Protein AF-A0A1V4KDP6-F1 (afdb_monomer_lite)

Structure (mmCIF, N/CA/C/O backbone):
data_AF-A0A1V4KDP6-F1
#
_entry.id   AF-A0A1V4KDP6-F1
#
loop_
_atom_site.group_PDB
_atom_site.id
_atom_site.type_symbol
_atom_site.label_atom_id
_atom_site.label_alt_id
_atom_site.label_comp_id
_atom_site.label_asym_id
_atom_site.label_entity_id
_atom_site.label_seq_id
_atom_site.pdbx_PDB_ins_code
_atom_site.Cartn_x
_atom_site.Cartn_y
_atom_site.Cartn_z
_atom_site.occupancy
_atom_site.B_iso_or_equiv
_atom_site.auth_seq_id
_atom_site.auth_comp_id
_atom_site.auth_asym_id
_atom_site.auth_atom_id
_atom_site.pdbx_PDB_model_num
ATOM 1 N N . MET A 1 1 ? 48.204 70.896 -13.190 1.00 42.25 1 MET A N 1
ATOM 2 C CA . MET A 1 1 ? 46.875 70.273 -13.365 1.00 42.25 1 MET A CA 1
ATOM 3 C C . MET A 1 1 ? 46.397 69.779 -12.013 1.00 42.25 1 MET A C 1
ATOM 5 O O . MET A 1 1 ? 46.483 68.603 -11.691 1.00 42.25 1 MET A O 1
ATOM 9 N N . THR A 1 2 ? 46.010 70.733 -11.180 1.00 46.94 2 THR A N 1
ATOM 10 C CA . THR A 1 2 ? 45.214 70.531 -9.970 1.00 46.94 2 THR A CA 1
ATOM 11 C C . THR A 1 2 ? 43.740 70.571 -10.374 1.00 46.94 2 THR A C 1
ATOM 13 O O . THR A 1 2 ? 43.427 71.096 -11.437 1.00 46.94 2 THR A O 1
ATOM 16 N N . ASP A 1 3 ? 42.872 70.025 -9.526 1.00 46.56 3 ASP A N 1
ATOM 17 C CA . ASP A 1 3 ? 41.401 70.031 -9.624 1.00 46.56 3 ASP A CA 1
ATOM 18 C C . ASP A 1 3 ? 40.769 68.826 -10.321 1.00 46.56 3 ASP A C 1
ATOM 20 O O . ASP A 1 3 ? 40.355 68.881 -11.472 1.00 46.56 3 ASP A O 1
ATOM 24 N N . SER A 1 4 ? 40.621 67.728 -9.567 1.00 44.56 4 SER A N 1
ATOM 25 C CA . SER A 1 4 ? 39.555 66.721 -9.762 1.00 44.56 4 SER A CA 1
ATOM 26 C C . SER A 1 4 ? 39.311 65.830 -8.524 1.00 44.56 4 SER A C 1
ATOM 28 O O . SER A 1 4 ? 38.729 64.758 -8.638 1.00 44.56 4 SER A O 1
ATOM 30 N N . LEU A 1 5 ? 39.721 66.240 -7.316 1.00 49.44 5 LEU A N 1
ATOM 31 C CA . LEU A 1 5 ? 39.510 65.476 -6.065 1.00 49.44 5 LEU A CA 1
ATOM 32 C C . LEU A 1 5 ? 38.399 66.067 -5.170 1.00 49.44 5 LEU A C 1
ATOM 34 O O . LEU A 1 5 ? 38.367 65.839 -3.965 1.00 49.44 5 LEU A O 1
ATOM 38 N N . GLY A 1 6 ? 37.472 66.834 -5.757 1.00 52.72 6 GLY A N 1
ATOM 39 C CA . GLY A 1 6 ? 36.536 67.686 -5.013 1.00 52.72 6 GLY A CA 1
ATOM 40 C C . GLY A 1 6 ? 35.040 67.391 -5.151 1.00 52.72 6 GLY A C 1
ATOM 41 O O . GLY A 1 6 ? 34.255 68.188 -4.650 1.00 52.72 6 GLY A O 1
ATOM 42 N N . LEU A 1 7 ? 34.598 66.308 -5.811 1.00 49.84 7 LEU A N 1
ATOM 43 C CA . LEU A 1 7 ? 33.167 66.153 -6.151 1.00 49.84 7 LEU A CA 1
ATOM 44 C C . LEU A 1 7 ? 32.516 64.791 -5.847 1.00 49.84 7 LEU A C 1
ATOM 46 O O . LEU A 1 7 ? 31.488 64.460 -6.432 1.00 49.84 7 LEU A O 1
ATOM 50 N N . LEU A 1 8 ? 33.039 64.020 -4.886 1.00 49.47 8 LEU A N 1
ATOM 51 C CA . LEU A 1 8 ? 32.399 62.765 -4.448 1.00 49.47 8 LEU A CA 1
ATOM 52 C C . LEU A 1 8 ? 32.132 62.678 -2.936 1.00 49.47 8 LEU A C 1
ATOM 54 O O . LEU A 1 8 ? 32.088 61.591 -2.373 1.00 49.47 8 LEU A O 1
ATOM 58 N N . THR A 1 9 ? 31.946 63.804 -2.245 1.00 57.84 9 THR A N 1
ATOM 59 C CA . THR A 1 9 ? 31.922 63.809 -0.764 1.00 57.84 9 THR A CA 1
ATOM 60 C C . THR A 1 9 ? 30.638 64.320 -0.108 1.00 57.84 9 THR A C 1
ATOM 62 O O . THR A 1 9 ? 30.551 64.309 1.117 1.00 57.84 9 THR A O 1
ATOM 65 N N . ARG A 1 10 ? 29.582 64.664 -0.862 1.00 54.12 10 ARG A N 1
ATOM 66 C CA . ARG A 1 10 ? 28.267 65.005 -0.262 1.00 54.12 10 ARG A CA 1
ATOM 67 C C . ARG A 1 10 ? 27.102 64.113 -0.697 1.00 54.12 10 ARG A C 1
ATOM 69 O O . ARG A 1 10 ? 26.362 63.648 0.164 1.00 54.12 10 ARG A O 1
ATOM 76 N N . LYS A 1 11 ? 26.964 63.789 -1.990 1.00 55.16 11 LYS A N 1
ATOM 77 C CA . LYS A 1 11 ? 25.849 62.946 -2.479 1.00 55.16 11 LYS A CA 1
ATOM 78 C C . LYS A 1 11 ? 25.966 61.468 -2.068 1.00 55.16 11 LYS A C 1
ATOM 80 O O . LYS A 1 11 ? 24.963 60.866 -1.703 1.00 55.16 11 LYS A O 1
ATOM 85 N N . GLY A 1 12 ? 27.179 60.907 -2.033 1.00 55.12 12 GLY A N 1
ATOM 86 C CA . GLY A 1 12 ? 27.406 59.511 -1.622 1.00 55.12 12 GLY A CA 1
ATOM 87 C C . GLY A 1 12 ? 27.128 59.240 -0.136 1.00 55.12 12 GLY A C 1
ATOM 88 O O . GLY A 1 12 ? 26.568 58.203 0.207 1.00 55.12 12 GLY A O 1
ATOM 89 N N . ARG A 1 13 ? 27.432 60.201 0.751 1.00 59.19 13 ARG A N 1
ATOM 90 C CA . ARG A 1 13 ? 27.111 60.101 2.190 1.00 59.19 13 ARG A CA 1
ATOM 91 C C . ARG A 1 13 ? 25.607 60.150 2.461 1.00 59.19 13 ARG A C 1
ATOM 93 O O . ARG A 1 13 ? 25.139 59.453 3.354 1.00 59.19 13 ARG A O 1
ATOM 100 N N . PHE A 1 14 ? 24.854 60.922 1.676 1.00 62.19 14 PHE A N 1
ATOM 101 C CA . PHE A 1 14 ? 23.398 60.992 1.804 1.00 62.19 14 PHE A CA 1
ATOM 102 C C . PHE A 1 14 ? 22.722 59.671 1.421 1.00 62.19 14 PHE A C 1
ATOM 104 O O . PHE A 1 14 ? 21.878 59.190 2.171 1.00 62.19 14 PHE A O 1
ATOM 111 N N . LEU A 1 15 ? 23.134 59.037 0.315 1.00 63.28 15 LEU A N 1
ATOM 112 C CA . LEU A 1 15 ? 22.585 57.732 -0.074 1.00 63.28 15 LEU A CA 1
ATOM 113 C C . LEU A 1 15 ? 22.907 56.637 0.948 1.00 63.28 15 LEU A C 1
ATOM 115 O O . LEU A 1 15 ? 22.033 55.836 1.270 1.00 63.28 15 LEU A O 1
ATOM 119 N N . LEU A 1 16 ? 24.130 56.620 1.488 1.00 66.06 16 LEU A N 1
ATOM 120 C CA . LEU A 1 16 ? 24.520 55.637 2.498 1.00 66.06 16 LEU A CA 1
ATOM 121 C C . LEU A 1 16 ? 23.715 55.818 3.794 1.00 66.06 16 LEU A C 1
ATOM 123 O O . LEU A 1 16 ? 23.248 54.840 4.367 1.00 66.06 16 LEU A O 1
ATOM 127 N N . HIS A 1 17 ? 23.486 57.063 4.225 1.00 68.00 17 HIS A N 1
ATOM 128 C CA . HIS A 1 17 ? 22.686 57.344 5.417 1.00 68.00 17 HIS A CA 1
ATOM 129 C C . HIS A 1 17 ? 21.208 56.973 5.228 1.00 68.00 17 HIS A C 1
ATOM 131 O O . HIS A 1 17 ? 20.605 56.411 6.139 1.00 68.00 17 HIS A O 1
ATOM 137 N N . VAL A 1 18 ? 20.634 57.220 4.043 1.00 70.19 18 VAL A N 1
ATOM 138 C CA . VAL A 1 18 ? 19.251 56.825 3.715 1.00 70.19 18 VAL A CA 1
ATOM 139 C C . VAL A 1 18 ? 19.111 55.303 3.635 1.00 70.19 18 VAL A C 1
ATOM 141 O O . VAL A 1 18 ? 18.142 54.760 4.160 1.00 70.19 18 VAL A O 1
ATOM 144 N N . LEU A 1 19 ? 20.092 54.598 3.064 1.00 69.19 19 LEU A N 1
ATOM 145 C CA . LEU A 1 19 ? 20.109 53.132 3.028 1.00 69.19 19 LEU A CA 1
ATOM 146 C C . LEU A 1 19 ? 20.240 52.525 4.426 1.00 69.19 19 LEU A C 1
ATOM 148 O O . LEU A 1 19 ? 19.492 51.608 4.751 1.00 69.19 19 LEU A O 1
ATOM 152 N N . ILE A 1 20 ? 21.123 53.066 5.271 1.00 71.00 20 ILE A N 1
ATOM 153 C CA . ILE A 1 20 ? 21.298 52.603 6.655 1.00 71.00 20 ILE A CA 1
ATOM 154 C C . ILE A 1 20 ? 20.036 52.882 7.481 1.00 71.00 20 ILE A C 1
ATOM 156 O O . ILE A 1 20 ? 19.581 51.997 8.200 1.00 71.00 20 ILE A O 1
ATOM 160 N N . HIS A 1 21 ? 19.413 54.058 7.344 1.00 70.75 21 HIS A N 1
ATOM 161 C CA . HIS A 1 21 ? 18.151 54.356 8.032 1.00 70.75 21 HIS A CA 1
ATOM 162 C C . HIS A 1 21 ? 16.986 53.498 7.530 1.00 70.75 21 HIS A C 1
ATOM 164 O O . HIS A 1 21 ? 16.163 53.069 8.335 1.00 70.75 21 HIS A O 1
ATOM 170 N N . SER A 1 22 ? 16.915 53.215 6.226 1.00 67.06 22 SER A N 1
ATOM 171 C CA . SER A 1 22 ? 15.899 52.321 5.663 1.00 67.06 22 SER A CA 1
ATOM 172 C C . SER A 1 22 ? 16.091 50.886 6.153 1.00 67.06 22 SER A C 1
ATOM 174 O O . SER A 1 22 ? 15.109 50.237 6.501 1.00 67.06 22 SER A O 1
ATOM 176 N N . TYR A 1 23 ? 17.337 50.406 6.243 1.00 66.38 23 TYR A N 1
ATOM 177 C CA . TYR A 1 23 ? 17.652 49.087 6.797 1.00 66.38 23 TYR A CA 1
ATOM 178 C C . TYR A 1 23 ? 17.324 49.001 8.288 1.00 66.38 23 TYR A C 1
ATOM 180 O O . TYR A 1 23 ? 16.702 48.033 8.712 1.00 66.38 23 TYR A O 1
ATOM 188 N N . MET A 1 24 ? 17.676 50.022 9.075 1.00 69.25 24 MET A N 1
ATOM 189 C CA . MET A 1 24 ? 17.392 50.051 10.514 1.00 69.25 24 MET A CA 1
ATOM 190 C C . MET A 1 24 ? 15.894 50.194 10.809 1.00 69.25 24 MET A C 1
ATOM 192 O O . MET A 1 24 ? 15.403 49.559 11.737 1.00 69.25 24 MET A O 1
ATOM 196 N N . ARG A 1 25 ? 15.133 50.937 9.990 1.00 65.94 25 ARG A N 1
ATOM 197 C CA . ARG A 1 25 ? 13.661 50.964 10.084 1.00 65.94 25 ARG A CA 1
ATOM 198 C C . ARG A 1 25 ? 13.024 49.633 9.703 1.00 65.94 25 ARG A C 1
ATOM 200 O O . ARG A 1 25 ? 12.075 49.233 10.361 1.00 65.94 25 ARG A O 1
ATOM 207 N N . PHE A 1 26 ? 13.541 48.944 8.686 1.00 60.94 26 PHE A N 1
ATOM 208 C CA . PHE A 1 26 ? 13.051 47.617 8.301 1.00 60.94 26 PHE A CA 1
ATOM 209 C C . PHE A 1 26 ? 13.352 46.574 9.389 1.00 60.94 26 PHE A C 1
ATOM 211 O O . PHE A 1 26 ? 12.508 45.739 9.692 1.00 60.94 26 PHE A O 1
ATOM 218 N N . PHE A 1 27 ? 14.517 46.669 10.037 1.00 59.00 27 PHE A N 1
ATOM 219 C CA . PHE A 1 27 ? 14.883 45.806 11.162 1.00 59.00 27 PHE A CA 1
ATOM 220 C C . PHE A 1 27 ? 14.047 46.090 12.420 1.00 59.00 27 PHE A C 1
ATOM 222 O O . PHE A 1 27 ? 13.653 45.153 13.106 1.00 59.00 27 PHE A O 1
ATOM 229 N N . ALA A 1 28 ? 13.721 47.360 12.691 1.00 56.56 28 ALA A N 1
ATOM 230 C CA . ALA A 1 28 ? 12.825 47.741 13.784 1.00 56.56 28 ALA A CA 1
ATOM 231 C C . ALA A 1 28 ? 11.377 47.271 13.542 1.00 56.56 28 ALA A C 1
ATOM 233 O O . ALA A 1 28 ? 10.741 46.777 14.463 1.00 56.56 28 ALA A O 1
ATOM 234 N N . LEU A 1 29 ? 10.890 47.321 12.294 1.00 53.22 29 LEU A N 1
ATOM 235 C CA . LEU A 1 29 ? 9.565 46.800 11.919 1.00 53.22 29 LEU A CA 1
ATOM 236 C C . LEU A 1 29 ? 9.464 45.268 12.019 1.00 53.22 29 LEU A C 1
ATOM 238 O O . LEU A 1 29 ? 8.377 44.739 12.210 1.00 53.22 29 LEU A O 1
ATOM 242 N N . ILE A 1 30 ? 10.589 44.556 11.903 1.00 53.25 30 ILE A N 1
ATOM 243 C CA . ILE A 1 30 ? 10.662 43.097 12.092 1.00 53.25 30 ILE A CA 1
ATOM 244 C C . ILE A 1 30 ? 10.746 42.722 13.583 1.00 53.25 30 ILE A C 1
ATOM 246 O O . ILE A 1 30 ? 10.393 41.603 13.947 1.00 53.25 30 ILE A O 1
ATOM 250 N N . ALA A 1 31 ? 11.191 43.634 14.452 1.00 54.78 31 ALA A N 1
ATOM 251 C CA . ALA A 1 31 ? 11.344 43.372 15.883 1.00 54.78 31 ALA A CA 1
ATOM 252 C C . ALA A 1 31 ? 10.049 43.568 16.701 1.00 54.78 31 ALA A C 1
ATOM 254 O O . ALA A 1 31 ? 9.951 42.988 17.780 1.00 54.78 31 ALA A O 1
ATOM 255 N N . ASP A 1 32 ? 9.067 44.325 16.191 1.00 51.56 32 ASP A N 1
ATOM 256 C CA . ASP A 1 32 ? 7.807 44.637 16.898 1.00 51.56 32 ASP A CA 1
ATOM 257 C C . ASP A 1 32 ? 6.632 43.683 16.586 1.00 51.56 32 ASP A C 1
ATOM 259 O O . ASP A 1 32 ? 5.629 43.684 17.296 1.00 51.56 32 ASP A O 1
ATOM 263 N N . GLU A 1 33 ? 6.746 42.808 15.583 1.00 55.91 33 GLU A N 1
ATOM 264 C CA . GLU A 1 33 ? 5.724 41.799 15.259 1.00 55.91 33 GLU A CA 1
ATOM 265 C C . GLU A 1 33 ? 6.239 40.401 15.637 1.00 55.91 33 GLU A C 1
ATOM 267 O O . GLU A 1 33 ? 7.212 39.897 15.075 1.00 55.91 33 GLU A O 1
ATOM 272 N N . GLY A 1 34 ? 5.600 39.776 16.631 1.00 60.03 34 GLY A N 1
ATOM 273 C CA . GLY A 1 34 ? 6.011 38.528 17.286 1.00 60.03 34 GLY A CA 1
ATOM 274 C C . GLY A 1 34 ? 6.112 37.296 16.375 1.00 60.03 34 GLY A C 1
ATOM 275 O O . GLY A 1 34 ? 5.286 36.386 16.443 1.00 60.03 34 GLY A O 1
ATOM 276 N N . LEU A 1 35 ? 7.183 37.207 15.583 1.00 54.94 35 LEU A N 1
ATOM 277 C CA . LEU A 1 35 ? 7.434 36.136 14.606 1.00 54.94 35 LEU A CA 1
ATOM 278 C C . LEU A 1 35 ? 8.407 35.042 15.092 1.00 54.94 35 LEU A C 1
ATOM 280 O O . LEU A 1 35 ? 8.900 34.226 14.311 1.00 54.94 35 LEU A O 1
ATOM 284 N N . LEU A 1 36 ? 8.650 34.966 16.402 1.00 55.81 36 LEU A N 1
ATOM 285 C CA . LEU A 1 36 ? 9.431 33.897 17.041 1.00 55.81 36 LEU A CA 1
ATOM 286 C C . LEU A 1 36 ? 8.872 32.460 16.859 1.00 55.81 36 LEU A C 1
ATOM 288 O O . LEU A 1 36 ? 9.683 31.530 16.853 1.00 55.81 36 LEU A O 1
ATOM 292 N N . PRO A 1 37 ? 7.563 32.2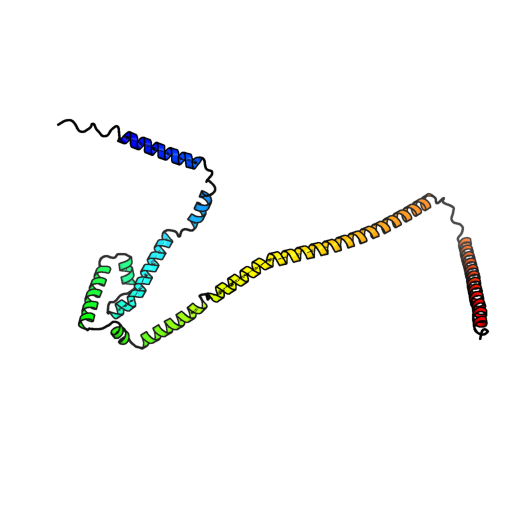05 16.634 1.00 51.22 37 PRO A N 1
ATOM 293 C CA . PRO A 1 37 ? 7.076 30.832 16.429 1.00 51.22 37 PRO A CA 1
ATOM 294 C C . PRO A 1 37 ? 7.318 30.257 15.019 1.00 51.22 37 PRO A C 1
ATOM 296 O O . PRO A 1 37 ? 7.267 29.039 14.842 1.00 51.22 37 PRO A O 1
ATOM 299 N N . LEU A 1 38 ? 7.589 31.092 14.007 1.00 47.91 38 LEU A N 1
ATOM 300 C CA . LEU A 1 38 ? 7.763 30.650 12.610 1.00 47.91 38 LEU A CA 1
ATOM 301 C C . LEU A 1 38 ? 9.208 30.225 12.289 1.00 47.91 38 LEU A C 1
ATOM 303 O O . LEU A 1 38 ? 9.413 29.301 11.497 1.00 47.91 38 LEU A O 1
ATOM 307 N N . CYS A 1 39 ? 10.206 30.805 12.963 1.00 48.50 39 CYS A N 1
ATOM 308 C CA . CYS A 1 39 ? 11.617 30.428 12.792 1.00 48.50 39 CYS A CA 1
ATOM 309 C C . CYS A 1 39 ? 11.924 28.998 13.265 1.00 48.50 39 CYS A C 1
ATOM 311 O O . CYS A 1 39 ? 12.723 28.295 12.643 1.00 48.50 39 CYS A O 1
ATOM 313 N N . ASN A 1 40 ? 11.248 28.521 14.314 1.00 52.31 40 ASN A N 1
ATOM 314 C CA . ASN A 1 40 ? 11.466 27.165 14.826 1.00 52.31 40 ASN A CA 1
ATOM 315 C C . ASN A 1 40 ? 10.915 26.093 13.874 1.00 52.31 40 ASN A C 1
ATOM 317 O O . ASN A 1 40 ? 11.559 25.066 13.660 1.00 52.31 40 ASN A O 1
ATOM 321 N N . LYS A 1 41 ? 9.782 26.367 13.214 1.00 51.97 41 LYS A N 1
ATOM 322 C CA . LYS A 1 41 ? 9.179 25.451 12.235 1.00 51.97 41 LYS A CA 1
ATOM 323 C C . LYS A 1 41 ? 9.973 25.389 10.922 1.00 51.97 41 LYS A C 1
ATOM 325 O O . LYS A 1 41 ? 10.083 24.325 10.317 1.00 51.97 41 LYS A O 1
ATOM 330 N N . ALA A 1 42 ? 10.580 26.506 10.511 1.00 51.47 42 ALA A N 1
ATOM 331 C CA . ALA A 1 42 ? 11.490 26.548 9.364 1.00 51.47 42 ALA A CA 1
ATOM 332 C C . ALA A 1 42 ? 12.811 25.800 9.640 1.00 51.47 42 ALA A C 1
ATOM 334 O O . ALA A 1 42 ? 13.328 25.114 8.759 1.00 51.47 42 ALA A O 1
ATOM 335 N N . SER A 1 43 ? 13.317 25.865 10.877 1.00 51.12 43 SER A N 1
ATOM 336 C CA . SER A 1 43 ? 14.504 25.120 11.326 1.00 51.12 43 SER A CA 1
ATOM 337 C C . SER A 1 43 ? 14.284 23.598 11.343 1.00 51.12 43 SER A C 1
ATOM 339 O O . SER A 1 43 ? 15.182 22.838 10.979 1.00 51.12 43 SER A O 1
ATOM 341 N N . GLU A 1 44 ? 13.081 23.127 11.690 1.00 55.00 44 GLU A N 1
ATOM 342 C CA . GLU A 1 44 ? 12.727 21.700 11.594 1.00 55.00 44 GLU A CA 1
ATOM 343 C C . GLU A 1 44 ? 12.564 21.215 10.148 1.00 55.00 44 GLU A C 1
ATOM 345 O O . GLU A 1 44 ? 13.027 20.122 9.821 1.00 55.00 44 GLU A O 1
ATOM 350 N N . LEU A 1 45 ? 11.993 22.030 9.255 1.00 52.56 45 LEU A N 1
ATOM 351 C CA . LEU A 1 45 ? 11.882 21.693 7.829 1.00 52.56 45 LEU A CA 1
ATOM 352 C C . LEU A 1 45 ? 13.245 21.689 7.112 1.00 52.56 45 LEU A C 1
ATOM 354 O O . LEU A 1 45 ? 13.468 20.846 6.240 1.00 52.56 45 LEU A O 1
ATOM 358 N N . ALA A 1 46 ? 14.192 22.536 7.526 1.00 50.38 46 ALA A N 1
ATOM 359 C CA . ALA A 1 46 ? 15.551 22.568 6.975 1.00 50.38 46 ALA A CA 1
ATOM 360 C C . ALA A 1 46 ? 16.398 21.326 7.327 1.00 50.38 46 ALA A C 1
ATOM 362 O O . ALA A 1 46 ? 17.350 21.007 6.615 1.00 50.38 46 ALA A O 1
ATOM 363 N N . LYS A 1 47 ? 16.036 20.566 8.372 1.00 53.50 47 LYS A N 1
ATOM 364 C CA . LYS A 1 47 ? 16.696 19.287 8.716 1.00 53.50 47 LYS A CA 1
ATOM 365 C C . LYS A 1 47 ? 16.318 18.134 7.777 1.00 53.50 47 LYS A C 1
ATOM 367 O O . LYS A 1 47 ? 16.928 17.071 7.853 1.00 53.50 47 LYS A O 1
ATOM 372 N N . SER A 1 48 ? 15.341 18.339 6.890 1.00 53.50 48 SER A N 1
ATOM 373 C CA . SER A 1 48 ? 14.933 17.369 5.864 1.00 53.50 48 SER A CA 1
ATOM 374 C C . SER A 1 48 ? 15.544 17.633 4.480 1.00 53.50 48 SER A C 1
ATOM 376 O O . SER A 1 48 ? 15.241 16.913 3.525 1.00 53.50 48 SER A O 1
ATOM 378 N N . GLU A 1 49 ? 16.427 18.630 4.341 1.00 59.44 49 GLU A N 1
ATOM 379 C CA . GLU A 1 49 ? 17.154 18.820 3.089 1.00 59.44 49 GLU A CA 1
ATOM 380 C C . GLU A 1 49 ? 18.247 17.749 2.924 1.00 59.44 49 GLU A C 1
ATOM 382 O O . GLU A 1 49 ? 19.072 17.546 3.818 1.00 59.44 49 GLU A O 1
ATOM 387 N N . PRO A 1 50 ? 18.297 17.053 1.774 1.00 51.97 50 PRO A N 1
ATOM 388 C CA . PRO A 1 50 ? 19.294 16.023 1.534 1.00 51.97 50 PRO A CA 1
ATOM 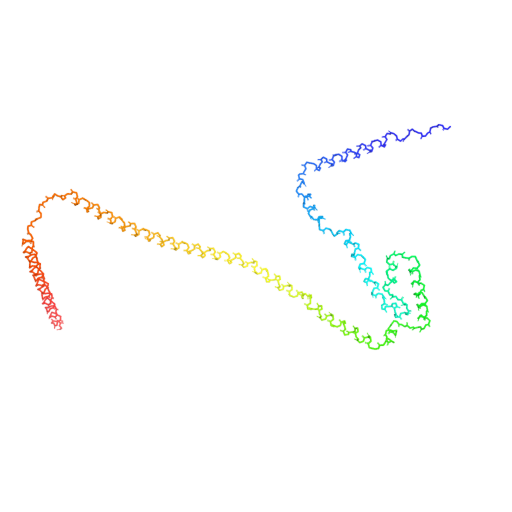389 C C . PRO A 1 50 ? 20.697 16.643 1.553 1.00 51.97 50 PRO A C 1
ATOM 391 O O . PRO A 1 50 ? 21.027 17.462 0.689 1.00 51.97 50 PRO A O 1
ATOM 394 N N . ASP A 1 51 ? 21.516 16.214 2.521 1.00 56.31 51 ASP A N 1
ATOM 395 C CA . ASP A 1 51 ? 22.916 16.613 2.710 1.00 56.31 51 ASP A CA 1
ATOM 396 C C . ASP A 1 51 ? 23.658 16.701 1.361 1.00 56.31 51 ASP A C 1
ATOM 398 O O . ASP A 1 51 ? 23.464 15.873 0.463 1.00 56.31 51 ASP A O 1
ATOM 402 N N . ARG A 1 52 ? 24.533 17.701 1.195 1.00 56.91 52 ARG A N 1
ATOM 403 C CA . ARG A 1 52 ? 25.313 17.982 -0.027 1.00 56.91 52 ARG A CA 1
ATOM 404 C C . ARG A 1 52 ? 25.997 16.720 -0.579 1.00 56.91 52 ARG A C 1
ATOM 406 O O . ARG A 1 52 ? 26.124 16.584 -1.800 1.00 56.91 52 ARG A O 1
ATOM 413 N N . SER A 1 53 ? 26.394 15.788 0.291 1.00 59.84 53 SER A N 1
ATOM 414 C CA . SER A 1 53 ? 26.910 14.459 -0.075 1.00 59.84 53 SER A CA 1
ATOM 415 C C . SER A 1 53 ? 25.875 13.603 -0.819 1.00 59.84 53 SER A C 1
ATOM 417 O O . SER A 1 53 ? 26.150 13.080 -1.901 1.00 59.84 53 SER A O 1
ATOM 419 N N . THR A 1 54 ? 24.645 13.520 -0.309 1.00 56.91 54 THR A N 1
ATOM 420 C CA . THR A 1 54 ? 23.537 12.789 -0.945 1.00 56.91 54 THR A CA 1
ATOM 421 C C . THR A 1 54 ? 23.100 13.433 -2.266 1.00 56.91 54 THR A C 1
ATOM 423 O O . THR A 1 54 ? 22.831 12.716 -3.233 1.00 56.91 54 THR A O 1
ATOM 426 N N . ARG A 1 55 ? 23.132 14.772 -2.380 1.00 59.91 55 ARG A N 1
ATOM 427 C CA . ARG A 1 55 ? 22.862 15.481 -3.647 1.00 59.91 55 ARG A CA 1
ATOM 428 C C . ARG A 1 55 ? 23.911 15.149 -4.715 1.00 59.91 55 ARG A C 1
ATOM 430 O O . ARG A 1 55 ? 23.548 14.824 -5.844 1.00 59.91 55 ARG A O 1
ATOM 437 N N . LYS A 1 56 ? 25.201 15.166 -4.365 1.00 65.38 56 LYS A N 1
ATOM 438 C CA . LYS A 1 56 ? 26.293 14.778 -5.279 1.00 65.38 56 LYS A CA 1
ATOM 439 C C . LYS A 1 56 ? 26.191 13.309 -5.708 1.00 65.38 56 LYS A C 1
ATOM 441 O O . LYS A 1 56 ? 26.346 13.025 -6.894 1.00 65.38 56 LYS A O 1
ATOM 446 N N . LYS A 1 57 ? 25.845 12.399 -4.788 1.00 66.62 57 LYS A N 1
ATOM 447 C CA . LYS A 1 57 ? 25.596 10.975 -5.090 1.00 66.62 57 LYS A CA 1
ATOM 448 C C . LYS A 1 57 ? 24.433 10.786 -6.068 1.00 66.62 57 LYS A C 1
ATOM 450 O O . LYS A 1 57 ? 24.569 10.049 -7.039 1.00 66.62 57 LYS A O 1
ATOM 455 N N . ARG A 1 58 ? 23.320 11.510 -5.888 1.00 66.69 58 ARG A N 1
ATOM 456 C CA . ARG A 1 58 ? 22.182 11.483 -6.830 1.00 66.69 58 ARG A CA 1
ATOM 457 C C . ARG A 1 58 ? 22.581 11.934 -8.237 1.00 66.69 58 ARG A C 1
ATOM 459 O O . ARG A 1 58 ? 22.190 11.294 -9.209 1.00 66.69 58 ARG A O 1
ATOM 466 N N . VAL A 1 59 ? 23.378 12.998 -8.352 1.00 68.44 59 VAL A N 1
ATOM 467 C CA . VAL A 1 59 ? 23.862 13.503 -9.649 1.00 68.44 59 VAL A CA 1
ATOM 468 C C . VAL A 1 59 ? 24.841 12.525 -10.308 1.00 68.44 59 VAL A C 1
ATOM 470 O O . VAL A 1 59 ? 24.745 12.297 -11.512 1.00 68.44 59 VAL A O 1
ATOM 473 N N . ALA A 1 60 ? 25.749 11.913 -9.545 1.00 69.38 60 ALA A N 1
ATOM 474 C CA . ALA A 1 60 ? 26.667 10.897 -10.063 1.00 69.38 60 ALA A CA 1
ATOM 475 C C . ALA A 1 60 ? 25.919 9.647 -10.563 1.00 69.38 60 ALA A C 1
ATOM 477 O O . ALA A 1 60 ? 26.173 9.193 -11.677 1.00 69.38 60 ALA A O 1
ATOM 478 N N . ASN A 1 61 ? 24.923 9.169 -9.809 1.00 73.19 61 ASN A N 1
ATOM 479 C CA . ASN A 1 61 ? 24.084 8.035 -10.209 1.00 73.19 61 ASN A CA 1
ATOM 480 C C . ASN A 1 61 ? 23.265 8.337 -11.474 1.00 73.19 61 ASN A C 1
ATOM 482 O O . ASN A 1 61 ? 23.119 7.476 -12.340 1.00 73.19 61 ASN A O 1
ATOM 486 N N . ALA A 1 62 ? 22.762 9.569 -11.615 1.00 75.19 62 ALA A N 1
ATOM 487 C CA . ALA A 1 62 ? 22.058 9.998 -12.821 1.00 75.19 62 ALA A CA 1
ATOM 488 C C . ALA A 1 62 ? 22.986 10.042 -14.048 1.00 75.19 62 ALA A C 1
ATOM 490 O O . ALA A 1 62 ? 22.602 9.583 -15.122 1.00 75.19 62 ALA A O 1
ATOM 491 N N . LYS A 1 63 ? 24.221 10.541 -13.888 1.00 81.88 63 LYS A N 1
ATOM 492 C CA . LYS A 1 63 ? 25.236 10.537 -14.955 1.00 81.88 63 LYS A CA 1
ATOM 493 C C . LYS A 1 63 ? 25.573 9.113 -15.403 1.00 81.88 63 LYS A C 1
ATOM 495 O O . LYS A 1 63 ? 25.547 8.851 -16.601 1.00 81.88 63 LYS A O 1
ATOM 500 N N . LEU A 1 64 ? 25.804 8.196 -14.463 1.00 82.25 64 LEU A N 1
ATOM 501 C CA . LEU A 1 64 ? 26.103 6.797 -14.773 1.00 82.25 64 LEU A CA 1
ATOM 502 C C . LEU A 1 64 ? 24.944 6.121 -15.521 1.00 82.25 64 LEU A C 1
ATOM 504 O O . LEU A 1 64 ? 25.164 5.511 -16.562 1.00 82.25 64 LEU A O 1
ATOM 508 N N . ASN A 1 65 ? 23.699 6.323 -15.068 1.00 84.81 65 ASN A N 1
ATOM 509 C CA . ASN A 1 65 ? 22.509 5.796 -15.747 1.00 84.81 65 ASN A CA 1
ATOM 510 C C . ASN A 1 65 ? 22.408 6.298 -17.197 1.00 84.81 65 ASN A C 1
ATOM 512 O O . ASN A 1 65 ? 22.126 5.523 -18.112 1.00 84.81 65 ASN A O 1
ATOM 516 N N . ASN A 1 66 ? 22.693 7.584 -17.424 1.00 89.50 66 ASN A N 1
ATOM 517 C CA . ASN A 1 66 ? 22.712 8.151 -18.769 1.00 89.50 66 ASN A CA 1
ATOM 518 C C . ASN A 1 66 ? 23.772 7.476 -19.655 1.00 89.50 66 ASN A C 1
ATOM 520 O O . ASN A 1 66 ? 23.473 7.149 -20.802 1.00 89.50 66 ASN A O 1
ATOM 524 N N . PHE A 1 67 ? 24.969 7.198 -19.133 1.00 87.62 67 PHE A N 1
ATOM 525 C CA . PHE A 1 67 ? 26.014 6.490 -19.880 1.00 87.62 67 PHE A CA 1
ATOM 526 C C . PHE A 1 67 ? 25.642 5.034 -20.196 1.00 87.62 67 PHE A C 1
ATOM 528 O O . PHE A 1 67 ? 25.808 4.608 -21.340 1.00 87.62 67 PHE A O 1
ATOM 535 N N . THR A 1 68 ? 25.033 4.304 -19.257 1.00 86.38 68 THR A N 1
ATOM 536 C CA . THR A 1 68 ? 24.511 2.944 -19.501 1.00 86.38 68 THR A CA 1
ATOM 537 C C . THR A 1 68 ? 23.443 2.923 -20.602 1.00 86.38 68 THR A C 1
ATOM 539 O O . THR A 1 68 ? 23.365 1.981 -21.386 1.00 86.38 68 THR A O 1
ATOM 542 N N . ARG A 1 69 ? 22.624 3.977 -20.725 1.00 87.75 69 ARG A N 1
ATOM 543 C CA . ARG A 1 69 ? 21.622 4.088 -21.805 1.00 87.75 69 ARG A CA 1
ATOM 544 C C . ARG A 1 69 ? 22.238 4.378 -23.174 1.00 87.75 69 ARG A C 1
ATOM 546 O O . ARG A 1 69 ? 21.651 4.010 -24.193 1.00 87.75 69 ARG A O 1
ATOM 553 N N . LEU A 1 70 ? 23.390 5.044 -23.212 1.00 88.56 70 LEU A N 1
ATOM 554 C CA . LEU A 1 70 ? 24.087 5.385 -24.454 1.00 88.56 70 LEU A CA 1
ATOM 555 C C . LEU A 1 70 ? 24.917 4.221 -24.997 1.00 88.56 70 LEU A C 1
ATOM 557 O O . LEU A 1 70 ? 25.029 4.076 -26.216 1.00 88.56 70 LEU A O 1
ATOM 561 N N . GLU A 1 71 ? 25.432 3.361 -24.119 1.00 88.62 71 GLU A N 1
ATOM 562 C CA . GLU A 1 71 ? 26.268 2.211 -24.472 1.00 88.62 71 GLU A CA 1
ATOM 563 C C . GLU A 1 71 ? 25.693 1.354 -25.624 1.00 88.62 71 GLU A C 1
ATOM 565 O O . GLU A 1 71 ? 26.413 1.130 -26.601 1.00 88.62 71 GLU A O 1
ATOM 570 N N . PRO A 1 72 ? 24.417 0.905 -25.618 1.00 87.19 72 PRO A N 1
ATOM 571 C CA . PRO A 1 72 ? 23.888 0.075 -26.702 1.00 87.19 72 PRO A CA 1
ATOM 572 C C . PRO A 1 72 ? 23.883 0.781 -28.060 1.00 87.19 72 PRO A C 1
ATOM 574 O O . PRO A 1 72 ? 24.027 0.121 -29.090 1.00 87.19 72 PRO A O 1
ATOM 577 N N . THR A 1 73 ? 23.717 2.105 -28.055 1.00 88.19 73 THR A N 1
ATOM 578 C CA . THR A 1 73 ? 23.679 2.934 -29.265 1.00 88.19 73 THR A CA 1
ATOM 579 C C . THR A 1 73 ? 25.084 3.131 -29.823 1.00 88.19 73 THR A C 1
ATOM 581 O O . THR A 1 73 ? 25.306 2.961 -31.019 1.00 88.19 73 THR A O 1
ATOM 584 N N . LEU A 1 74 ? 26.058 3.417 -28.958 1.00 90.25 74 LEU A N 1
ATOM 585 C CA . LEU A 1 74 ? 27.463 3.553 -29.350 1.00 90.25 74 LEU A CA 1
ATOM 586 C C . LEU A 1 74 ? 28.036 2.222 -29.846 1.00 90.25 74 LEU A C 1
ATOM 588 O O . LEU A 1 74 ? 28.691 2.178 -30.889 1.00 90.25 74 LEU A O 1
ATOM 592 N N . ARG A 1 75 ? 27.674 1.116 -29.189 1.00 88.12 75 ARG A N 1
ATOM 593 C CA . ARG A 1 75 ? 28.047 -0.235 -29.618 1.00 88.12 75 ARG A CA 1
ATOM 594 C C . ARG A 1 75 ? 27.495 -0.573 -31.006 1.00 88.12 75 ARG A C 1
ATOM 596 O O . ARG A 1 75 ? 28.184 -1.215 -31.790 1.00 88.12 75 ARG A O 1
ATOM 603 N N . LEU A 1 76 ? 26.287 -0.107 -31.342 1.00 86.88 76 LEU A N 1
ATOM 604 C CA . LEU A 1 76 ? 25.698 -0.270 -32.680 1.00 86.88 76 LEU A CA 1
ATOM 605 C C . LEU A 1 76 ? 26.492 0.480 -33.764 1.00 86.88 76 LEU A C 1
ATOM 607 O O . LEU A 1 76 ? 26.636 0.002 -34.891 1.00 86.88 76 LEU A O 1
ATOM 611 N N . LEU A 1 77 ? 27.038 1.645 -33.413 1.00 87.62 77 LEU A N 1
ATOM 612 C CA . LEU A 1 77 ? 27.915 2.427 -34.285 1.00 87.62 77 LEU A CA 1
ATOM 613 C C . LEU A 1 77 ? 29.325 1.822 -34.405 1.00 87.62 77 LEU A C 1
ATOM 615 O O . LEU A 1 77 ? 30.070 2.217 -35.299 1.00 87.62 77 LEU A O 1
ATOM 619 N N . GLY A 1 78 ? 29.662 0.827 -33.578 1.00 86.25 78 GLY A N 1
ATOM 620 C CA . GLY A 1 78 ? 30.985 0.202 -33.521 1.00 86.25 78 GLY A CA 1
ATOM 621 C C . GLY A 1 78 ? 31.978 0.953 -32.630 1.00 86.25 78 GLY A C 1
ATOM 622 O O . GLY A 1 78 ? 33.179 0.727 -32.744 1.00 86.25 78 GLY A O 1
ATOM 623 N N . VAL A 1 79 ? 31.490 1.846 -31.766 1.00 91.62 79 VAL A N 1
ATOM 624 C CA . VAL A 1 79 ? 32.295 2.568 -30.774 1.00 91.62 79 VAL A CA 1
ATOM 625 C C . VAL A 1 79 ? 32.338 1.746 -29.486 1.00 91.62 79 VAL A C 1
ATOM 627 O O . VAL A 1 79 ? 31.294 1.320 -28.981 1.00 91.62 79 VAL A O 1
ATOM 630 N N . GLN A 1 80 ? 33.538 1.510 -28.954 1.00 87.88 80 GLN A N 1
ATOM 631 C CA . GLN A 1 80 ? 33.719 0.760 -27.712 1.00 87.88 80 GLN A CA 1
ATOM 632 C C . GLN A 1 80 ? 33.522 1.683 -26.513 1.00 87.88 80 GLN A C 1
ATOM 634 O O . GLN A 1 80 ? 34.418 2.422 -26.117 1.00 87.88 80 GLN A O 1
ATOM 639 N N . PHE A 1 81 ? 32.322 1.643 -25.945 1.00 89.81 81 PHE A N 1
ATOM 640 C CA . PHE A 1 81 ? 31.954 2.453 -24.796 1.00 89.81 81 PHE A CA 1
ATOM 641 C C . PHE A 1 81 ? 31.666 1.551 -23.594 1.00 89.81 81 PHE A C 1
ATOM 643 O O . PHE A 1 81 ? 30.682 0.817 -23.608 1.00 89.81 81 PHE A O 1
ATOM 650 N N . ASN A 1 82 ? 32.532 1.615 -22.578 1.00 88.62 82 ASN A N 1
ATOM 651 C CA . ASN A 1 82 ? 32.491 0.773 -21.378 1.00 88.62 82 ASN A CA 1
ATOM 652 C C . ASN A 1 82 ? 32.435 1.639 -20.106 1.00 88.62 82 ASN A C 1
ATOM 654 O O . ASN A 1 82 ? 32.665 2.849 -20.158 1.00 88.62 82 ASN A O 1
ATOM 658 N N . GLU A 1 83 ? 32.203 1.009 -18.953 1.00 87.88 83 GLU A N 1
ATOM 659 C CA . GLU A 1 83 ? 32.102 1.683 -17.649 1.00 87.88 83 GLU A CA 1
ATOM 660 C C . GLU A 1 83 ? 33.346 2.517 -17.300 1.00 87.88 83 GLU A C 1
ATOM 662 O O . GLU A 1 83 ? 33.211 3.660 -16.872 1.00 87.88 83 GLU A O 1
ATOM 667 N N . ASN A 1 84 ? 34.547 2.015 -17.605 1.00 89.75 84 ASN A N 1
ATOM 668 C CA . ASN A 1 84 ? 35.801 2.740 -17.366 1.00 89.75 84 ASN A CA 1
ATOM 669 C C . ASN A 1 84 ? 35.861 4.064 -18.150 1.00 89.75 84 ASN A C 1
ATOM 671 O O . ASN A 1 84 ? 36.178 5.105 -17.590 1.00 89.75 84 ASN A O 1
ATOM 675 N N . VAL A 1 85 ? 35.453 4.055 -19.425 1.00 90.88 85 VAL A N 1
ATOM 676 C CA . VAL A 1 85 ? 35.425 5.267 -20.265 1.00 90.88 85 VAL A CA 1
ATOM 677 C C . VAL A 1 85 ? 34.385 6.260 -19.744 1.00 90.88 85 VAL A C 1
ATOM 679 O O . VAL A 1 85 ? 34.620 7.468 -19.729 1.00 90.88 85 VAL A O 1
ATOM 682 N N . ALA A 1 86 ? 33.234 5.763 -19.282 1.00 90.62 86 ALA A N 1
ATOM 683 C CA . ALA A 1 86 ? 32.219 6.596 -18.646 1.00 90.62 86 ALA A CA 1
ATOM 684 C C . ALA A 1 86 ? 32.757 7.249 -17.362 1.00 90.62 86 ALA A C 1
ATOM 686 O O . ALA A 1 86 ? 32.545 8.443 -17.145 1.00 90.62 86 ALA A O 1
ATOM 687 N N . GLN A 1 87 ? 33.493 6.496 -16.542 1.00 90.38 87 GLN A N 1
ATOM 688 C CA . GLN A 1 87 ? 34.122 6.991 -15.322 1.00 90.38 87 GLN A CA 1
ATOM 689 C C . GLN A 1 87 ? 35.206 8.036 -15.616 1.00 90.38 87 GLN A C 1
ATOM 691 O O . GLN A 1 87 ? 35.226 9.088 -14.970 1.00 90.38 87 GLN A O 1
ATOM 696 N N . ASP A 1 88 ? 36.047 7.810 -16.623 1.00 92.12 88 ASP A N 1
ATOM 697 C CA . ASP A 1 88 ? 37.074 8.761 -17.061 1.00 92.12 88 ASP A CA 1
ATOM 698 C C . ASP A 1 88 ? 36.442 10.085 -17.524 1.00 92.12 88 ASP A C 1
ATOM 700 O O . ASP A 1 88 ? 36.890 11.169 -17.151 1.00 92.12 88 ASP A O 1
ATOM 704 N N . ILE A 1 89 ? 35.321 10.027 -18.248 1.00 92.12 89 ILE A N 1
ATOM 705 C CA . ILE A 1 89 ? 34.566 11.223 -18.657 1.00 92.12 89 ILE A CA 1
ATOM 706 C C . ILE A 1 89 ? 33.907 11.907 -17.454 1.00 92.12 89 ILE A C 1
ATOM 708 O O . ILE A 1 89 ? 33.928 13.134 -17.345 1.00 92.12 89 ILE A O 1
ATOM 712 N N . MET A 1 90 ? 33.321 11.140 -16.532 1.00 89.19 90 MET A N 1
ATOM 713 C CA . MET A 1 90 ? 32.668 11.679 -15.333 1.00 89.19 90 MET A CA 1
ATOM 714 C C . MET A 1 90 ? 33.646 12.384 -14.395 1.00 89.19 90 MET A C 1
ATOM 716 O O . MET A 1 90 ? 33.269 13.374 -13.762 1.00 89.19 90 MET A O 1
ATOM 720 N N . THR A 1 91 ? 34.870 11.867 -14.304 1.00 90.62 91 THR A N 1
ATOM 721 C CA . THR A 1 91 ? 35.967 12.431 -13.507 1.00 90.62 91 THR A CA 1
ATOM 722 C C . THR A 1 91 ? 36.706 13.555 -14.235 1.00 90.62 91 THR A C 1
ATOM 724 O O . THR A 1 91 ? 37.514 14.244 -13.618 1.00 90.62 91 THR A O 1
ATOM 727 N N . GLY A 1 92 ? 36.382 13.800 -15.510 1.00 90.25 92 GLY A N 1
ATOM 728 C CA . GLY A 1 92 ? 36.981 14.864 -16.310 1.00 90.25 92 GLY A CA 1
ATOM 729 C C . GLY A 1 92 ? 38.415 14.560 -16.734 1.00 90.25 92 GLY A C 1
ATOM 730 O O . GLY A 1 92 ? 39.194 15.494 -16.917 1.00 90.25 92 GLY A O 1
ATOM 731 N N . GLN A 1 93 ? 38.777 13.280 -16.879 1.00 94.12 93 GLN A N 1
ATOM 732 C CA . GLN A 1 93 ? 40.095 12.906 -17.374 1.00 94.12 93 GLN A CA 1
ATOM 733 C C . GLN A 1 93 ? 40.372 13.552 -18.729 1.00 94.12 93 GLN A C 1
ATOM 735 O O . GLN A 1 93 ? 39.554 13.531 -19.658 1.00 94.12 93 GLN A O 1
ATOM 740 N N . HIS A 1 94 ? 41.565 14.127 -18.836 1.00 91.44 94 HIS A N 1
ATOM 741 C CA . HIS A 1 94 ? 41.986 14.828 -20.032 1.00 91.44 94 HIS A CA 1
ATOM 742 C C . HIS A 1 94 ? 42.069 13.862 -21.223 1.00 91.44 94 HIS A C 1
ATOM 744 O O . HIS A 1 94 ? 42.632 12.777 -21.126 1.00 91.44 94 HIS A O 1
ATOM 750 N N . GLY A 1 95 ? 41.480 14.248 -22.356 1.00 91.75 95 GLY A N 1
ATOM 751 C CA . GLY A 1 95 ? 41.486 13.453 -23.588 1.00 91.75 95 GLY A CA 1
ATOM 752 C C . GLY A 1 95 ? 40.419 12.353 -23.681 1.00 91.75 95 GLY A C 1
ATOM 753 O O . GLY A 1 9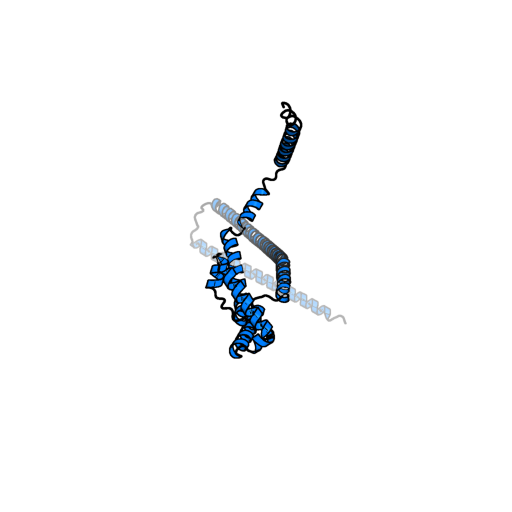5 ? 40.098 11.951 -24.798 1.00 91.75 95 GLY A O 1
ATOM 754 N N . ALA A 1 96 ? 39.796 11.919 -22.576 1.00 93.44 96 ALA A N 1
ATOM 755 C CA . ALA A 1 96 ? 38.778 10.859 -22.596 1.00 93.44 96 ALA A CA 1
ATOM 756 C C . ALA A 1 96 ? 37.544 11.244 -23.436 1.00 93.44 96 ALA A C 1
ATOM 758 O O . ALA A 1 96 ? 37.126 10.507 -24.332 1.00 93.44 96 ALA A O 1
ATOM 759 N N . ALA A 1 97 ? 37.001 12.445 -23.210 1.00 92.81 97 ALA A N 1
ATOM 760 C CA . ALA A 1 97 ? 35.872 12.962 -23.984 1.00 92.81 97 ALA A CA 1
ATOM 761 C C . ALA A 1 97 ? 36.248 13.230 -25.452 1.00 92.81 97 ALA A C 1
ATOM 763 O O . ALA A 1 97 ? 35.489 12.899 -26.359 1.00 92.81 97 ALA A O 1
ATOM 764 N N . THR A 1 98 ? 37.437 13.785 -25.698 1.00 94.62 98 THR A N 1
ATOM 765 C CA . THR A 1 98 ? 37.927 14.091 -27.051 1.00 94.62 98 THR A CA 1
ATOM 766 C C . THR A 1 98 ? 38.103 12.824 -27.883 1.00 94.62 98 THR A C 1
ATOM 768 O O . THR A 1 98 ? 37.672 12.782 -29.035 1.00 94.62 98 THR A O 1
ATOM 771 N N . LYS A 1 99 ? 38.675 11.770 -27.288 1.00 94.38 99 LYS A N 1
ATOM 772 C CA . LYS A 1 99 ? 38.825 10.460 -27.925 1.00 94.38 99 LYS A CA 1
ATOM 773 C C . LYS A 1 99 ? 37.465 9.879 -28.310 1.00 94.38 99 LYS A C 1
ATOM 775 O O . LYS A 1 99 ? 37.284 9.484 -29.458 1.00 94.38 99 LYS A O 1
ATOM 780 N N . LEU A 1 100 ? 36.494 9.912 -27.393 1.00 93.38 100 LEU A N 1
ATOM 781 C CA . LEU A 1 100 ? 35.137 9.433 -27.667 1.00 93.38 100 LEU A CA 1
ATOM 782 C C . LEU A 1 100 ? 34.463 10.218 -28.804 1.00 93.38 100 LEU A C 1
ATOM 784 O O . LEU A 1 100 ? 33.829 9.624 -29.676 1.00 93.38 100 LEU A O 1
ATOM 788 N N . LEU A 1 101 ? 34.606 11.545 -28.819 1.00 93.88 101 LEU A N 1
ATOM 789 C CA . LEU A 1 101 ? 34.043 12.395 -29.873 1.00 93.88 101 LEU A CA 1
ATOM 790 C C . LEU A 1 101 ? 34.674 12.110 -31.239 1.00 93.88 101 LEU A C 1
ATOM 792 O O . LEU A 1 101 ? 33.963 12.058 -32.244 1.00 93.88 101 LEU A O 1
ATOM 796 N N . TYR A 1 102 ? 35.986 11.879 -31.279 1.00 95.50 102 TYR A N 1
ATOM 797 C CA . TYR A 1 102 ? 36.686 11.512 -32.506 1.00 95.50 102 TYR A CA 1
ATOM 798 C C . TYR A 1 102 ? 36.246 10.137 -33.029 1.00 95.50 102 TYR A C 1
ATOM 800 O O . TYR A 1 102 ? 35.910 9.998 -34.208 1.00 95.50 102 TYR A O 1
ATOM 808 N N . GLU A 1 103 ? 36.172 9.131 -32.154 1.00 93.81 103 GLU A N 1
ATOM 809 C CA . GLU A 1 103 ? 35.672 7.797 -32.507 1.00 93.81 103 GLU A CA 1
ATOM 810 C C . GLU A 1 103 ? 34.238 7.857 -33.044 1.00 93.81 103 GLU A C 1
ATOM 812 O O . GLU A 1 103 ? 33.926 7.232 -34.063 1.00 93.81 103 GLU A O 1
ATOM 817 N N . LEU A 1 104 ? 33.380 8.667 -32.416 1.00 94.25 104 LEU A N 1
ATOM 818 C CA . LEU A 1 104 ? 32.006 8.879 -32.856 1.00 94.25 104 LEU A CA 1
ATOM 819 C C . LEU A 1 104 ? 31.939 9.553 -34.233 1.00 94.25 104 LEU A C 1
ATOM 821 O O . LEU A 1 104 ? 31.179 9.104 -35.090 1.00 94.25 104 LEU A O 1
ATOM 825 N N . TYR A 1 105 ? 32.747 10.588 -34.472 1.00 94.69 105 TYR A N 1
ATOM 826 C CA . TYR A 1 105 ? 32.820 11.273 -35.766 1.00 94.69 105 TYR A CA 1
ATOM 827 C C . TYR A 1 105 ? 33.193 10.306 -36.899 1.00 94.69 105 TYR A C 1
ATOM 829 O O . TYR A 1 105 ? 32.505 10.233 -37.923 1.00 94.69 105 TYR A O 1
ATOM 837 N N . VAL A 1 106 ? 34.235 9.496 -36.690 1.00 94.38 106 VAL A N 1
ATOM 838 C CA . VAL A 1 106 ? 34.683 8.497 -37.669 1.00 94.38 106 VAL A CA 1
ATOM 839 C C . VAL A 1 106 ? 33.616 7.422 -37.888 1.00 94.38 106 VAL A C 1
ATOM 841 O O . VAL A 1 106 ? 33.335 7.055 -39.034 1.00 94.38 106 VAL A O 1
ATOM 844 N N . ALA A 1 107 ? 33.007 6.914 -36.814 1.00 92.38 107 ALA A N 1
ATOM 845 C CA . ALA A 1 107 ? 31.965 5.895 -36.892 1.00 92.38 107 ALA A CA 1
ATOM 846 C C . ALA A 1 107 ? 30.745 6.393 -37.681 1.00 92.38 107 ALA A C 1
ATOM 848 O O . ALA A 1 107 ? 30.287 5.715 -38.604 1.00 92.38 107 ALA A O 1
ATOM 849 N N . LEU A 1 108 ? 30.261 7.601 -37.383 1.00 90.88 108 LEU A N 1
ATOM 850 C CA . LEU A 1 108 ? 29.129 8.210 -38.083 1.00 90.88 108 LEU A CA 1
ATOM 851 C C . LEU A 1 108 ? 29.440 8.458 -39.562 1.00 90.88 108 LEU A C 1
ATOM 853 O O . LEU A 1 108 ? 28.627 8.099 -40.416 1.00 90.88 108 LEU A O 1
ATOM 857 N N . GLY A 1 109 ? 30.633 8.963 -39.886 1.00 91.06 109 GLY A N 1
ATOM 858 C CA . GLY A 1 109 ? 31.060 9.151 -41.275 1.00 91.06 109 GLY A CA 1
ATOM 859 C C . GLY A 1 109 ? 31.087 7.841 -42.074 1.00 91.06 109 GLY A C 1
ATOM 860 O O . GLY A 1 109 ? 30.654 7.802 -43.228 1.00 91.06 109 GLY A O 1
ATOM 861 N N . LYS A 1 110 ? 31.522 6.733 -41.459 1.00 90.25 110 LYS A N 1
ATOM 862 C CA . LYS A 1 110 ? 31.499 5.397 -42.084 1.00 90.25 110 LYS A CA 1
ATOM 863 C C . LYS A 1 110 ? 30.071 4.900 -42.334 1.00 90.25 110 LYS A C 1
ATOM 865 O O . LYS A 1 110 ? 29.788 4.390 -43.417 1.00 90.25 110 LYS A O 1
ATOM 870 N N . LYS A 1 111 ? 29.158 5.064 -41.369 1.00 88.75 111 LYS A N 1
ATOM 871 C CA . LYS A 1 111 ? 27.752 4.630 -41.510 1.00 88.75 111 LYS A CA 1
ATOM 872 C C . LYS A 1 111 ? 26.981 5.463 -42.534 1.00 88.75 111 LYS A C 1
ATOM 874 O O . LYS A 1 111 ? 26.183 4.898 -43.281 1.00 88.75 111 LYS A O 1
ATOM 879 N N . GLN A 1 112 ? 27.264 6.765 -42.614 1.00 88.38 112 GLN A N 1
ATOM 880 C CA . GLN A 1 112 ? 26.685 7.658 -43.618 1.00 88.38 112 GLN A CA 1
ATOM 881 C C . GLN A 1 112 ? 27.113 7.251 -45.035 1.00 88.38 112 GLN A C 1
ATOM 883 O O . GLN A 1 112 ? 26.262 7.108 -45.910 1.00 88.38 112 GLN A O 1
ATOM 888 N N . LYS A 1 113 ? 28.409 6.974 -45.244 1.00 89.19 113 LYS A N 1
ATOM 889 C CA . LYS A 1 113 ? 28.932 6.457 -46.523 1.00 89.19 113 LYS A CA 1
ATOM 890 C C . LYS A 1 113 ? 28.307 5.112 -46.912 1.00 89.19 113 LYS A C 1
ATOM 892 O O . LYS A 1 113 ? 28.029 4.886 -48.083 1.00 89.19 113 LYS A O 1
ATOM 897 N N . ALA A 1 114 ? 28.036 4.253 -45.930 1.00 85.25 114 ALA A N 1
ATOM 898 C CA . ALA A 1 114 ? 27.393 2.956 -46.132 1.00 85.25 114 ALA A CA 1
ATOM 899 C C . ALA A 1 114 ? 25.853 3.013 -46.257 1.00 85.25 114 ALA A C 1
ATOM 901 O O . ALA A 1 114 ? 25.234 1.966 -46.419 1.00 85.25 114 ALA A O 1
ATOM 902 N N . LYS A 1 115 ? 25.220 4.196 -46.150 1.00 85.75 115 LYS A N 1
ATOM 903 C CA . LYS A 1 115 ? 23.751 4.387 -46.153 1.00 85.75 115 LYS A CA 1
ATOM 904 C C . LYS A 1 115 ? 22.998 3.465 -45.172 1.00 85.75 115 LYS A C 1
ATOM 906 O O . LYS A 1 115 ? 21.853 3.087 -45.409 1.00 85.75 115 LYS A O 1
ATOM 911 N N . LEU A 1 116 ? 23.629 3.106 -44.052 1.00 84.12 116 LEU A N 1
ATOM 912 C CA . LEU A 1 116 ? 23.048 2.208 -43.052 1.00 84.12 116 LEU A CA 1
ATOM 913 C C . LEU A 1 116 ? 22.162 2.991 -42.076 1.00 84.12 116 LEU A C 1
ATOM 915 O O . LEU A 1 116 ? 22.654 3.712 -41.208 1.00 84.12 116 LEU A O 1
ATOM 919 N N . THR A 1 117 ? 20.845 2.826 -42.192 1.00 83.69 117 THR A N 1
ATOM 920 C CA . THR A 1 117 ? 19.873 3.388 -41.243 1.00 83.69 117 THR A CA 1
ATOM 921 C C . THR A 1 117 ? 19.917 2.642 -39.906 1.00 83.69 117 THR A C 1
ATOM 923 O O . THR A 1 117 ? 20.199 1.446 -39.855 1.00 83.69 117 THR A O 1
ATOM 926 N N . ARG A 1 118 ? 19.564 3.324 -38.807 1.00 81.06 118 ARG A N 1
ATOM 927 C CA . ARG A 1 118 ? 19.449 2.729 -37.462 1.00 81.06 118 ARG A CA 1
ATOM 928 C C . ARG A 1 118 ? 18.653 1.419 -37.448 1.00 81.06 118 ARG A C 1
ATOM 930 O O . ARG A 1 118 ? 19.125 0.441 -36.883 1.00 81.06 118 ARG A O 1
ATOM 937 N N . VAL A 1 119 ? 17.493 1.395 -38.108 1.00 77.44 119 VAL A N 1
ATOM 938 C CA . VAL A 1 119 ? 16.613 0.215 -38.185 1.00 77.44 119 VAL A CA 1
ATOM 939 C C . VAL A 1 119 ? 17.314 -0.961 -38.873 1.00 77.44 119 VAL A C 1
ATOM 941 O O . VAL A 1 119 ? 17.248 -2.086 -38.390 1.00 77.44 119 VAL A O 1
ATOM 944 N N . ALA A 1 120 ? 18.059 -0.701 -39.950 1.00 79.69 120 ALA A N 1
ATOM 945 C CA . ALA A 1 120 ? 18.831 -1.726 -40.648 1.00 79.69 120 ALA A CA 1
ATOM 946 C C . ALA A 1 120 ? 19.980 -2.268 -39.779 1.00 79.69 120 ALA A C 1
ATOM 948 O O . ALA A 1 120 ? 20.197 -3.475 -39.727 1.00 79.69 120 ALA A O 1
ATOM 949 N N . MET A 1 121 ? 20.676 -1.399 -39.037 1.00 82.06 121 MET A N 1
ATOM 950 C CA . MET A 1 121 ? 21.729 -1.828 -38.108 1.00 82.06 121 MET A CA 1
ATOM 951 C C . MET A 1 121 ? 21.174 -2.662 -36.945 1.00 82.06 121 MET A C 1
ATOM 953 O O . MET A 1 121 ? 21.805 -3.633 -36.532 1.00 82.06 121 MET A O 1
ATOM 957 N N . GLU A 1 122 ? 20.000 -2.306 -36.416 1.00 78.56 122 GLU A N 1
ATOM 958 C CA . GLU A 1 122 ? 19.325 -3.083 -35.371 1.00 78.56 122 GLU A CA 1
ATOM 959 C C . GLU A 1 122 ? 18.832 -4.444 -35.898 1.00 78.56 122 GLU A C 1
ATOM 961 O O . GLU A 1 122 ? 18.911 -5.431 -35.168 1.00 78.56 122 GLU A O 1
ATOM 966 N N . ALA A 1 123 ? 18.412 -4.530 -37.167 1.00 77.19 123 ALA A N 1
ATOM 967 C CA . ALA A 1 123 ? 18.005 -5.780 -37.817 1.00 77.19 123 ALA A CA 1
ATOM 968 C C . ALA A 1 123 ? 19.181 -6.727 -38.125 1.00 77.19 123 ALA A C 1
ATOM 970 O O . ALA A 1 123 ? 19.022 -7.943 -38.070 1.00 77.19 123 ALA A O 1
ATOM 971 N N . MET A 1 124 ? 20.375 -6.186 -38.396 1.00 76.19 124 MET A N 1
ATOM 972 C CA . MET A 1 124 ? 21.611 -6.964 -38.594 1.00 76.19 124 MET A CA 1
ATOM 973 C C . MET A 1 124 ? 22.196 -7.523 -37.283 1.00 76.19 124 MET A C 1
ATOM 975 O O . MET A 1 124 ? 23.186 -8.256 -37.297 1.00 76.19 124 MET A O 1
ATOM 979 N N . ARG A 1 125 ? 21.615 -7.175 -36.128 1.00 74.94 125 ARG A N 1
ATOM 980 C CA . ARG A 1 125 ? 22.051 -7.660 -34.817 1.00 74.94 125 ARG A CA 1
ATOM 981 C C . ARG A 1 125 ? 21.650 -9.135 -34.628 1.00 74.94 125 ARG A C 1
ATOM 983 O O . ARG A 1 125 ? 20.535 -9.503 -34.992 1.00 74.94 125 ARG A O 1
ATOM 990 N N . PRO A 1 126 ? 22.482 -9.979 -33.982 1.00 76.06 126 PRO A N 1
ATOM 991 C CA . PRO A 1 126 ? 22.155 -11.387 -33.758 1.00 76.06 126 PRO A CA 1
ATOM 992 C C . PRO A 1 126 ? 20.782 -11.581 -33.095 1.00 76.06 126 PRO A C 1
ATOM 994 O O . PRO A 1 126 ? 20.535 -11.054 -32.000 1.00 76.06 126 PRO A O 1
ATOM 997 N N . ALA A 1 127 ? 19.920 -12.376 -33.741 1.00 64.38 127 ALA A N 1
ATOM 998 C CA . ALA A 1 127 ? 18.508 -12.562 -33.390 1.00 64.38 127 ALA A CA 1
ATOM 999 C C . ALA A 1 127 ? 18.270 -13.078 -31.955 1.00 64.38 127 ALA A C 1
ATOM 1001 O O . ALA A 1 127 ? 17.226 -12.820 -31.360 1.00 64.38 127 ALA A O 1
ATOM 1002 N N . ALA A 1 128 ? 19.244 -13.773 -31.361 1.00 61.00 128 ALA A N 1
ATOM 1003 C CA . ALA A 1 128 ? 19.171 -14.222 -29.971 1.00 61.00 128 ALA A CA 1
ATOM 1004 C C . ALA A 1 128 ? 19.157 -13.043 -28.974 1.00 61.00 128 ALA A C 1
ATOM 1006 O O . ALA A 1 128 ? 18.390 -13.038 -28.013 1.00 61.00 128 ALA A O 1
ATOM 1007 N N . THR A 1 129 ? 19.952 -11.996 -29.229 1.00 66.38 129 THR A N 1
ATOM 1008 C CA . THR A 1 129 ? 20.058 -10.838 -28.321 1.00 66.38 129 THR A CA 1
ATOM 1009 C C . THR A 1 129 ? 18.873 -9.880 -28.422 1.00 66.38 129 THR A C 1
ATOM 1011 O O . THR A 1 129 ? 18.591 -9.152 -27.472 1.00 66.38 129 THR A O 1
ATOM 1014 N N . THR A 1 130 ? 18.181 -9.859 -29.561 1.00 64.81 130 THR A N 1
ATOM 1015 C CA . THR A 1 130 ? 16.988 -9.030 -29.767 1.00 64.81 130 THR A CA 1
ATOM 1016 C C . THR A 1 130 ? 15.760 -9.674 -29.124 1.00 64.81 130 THR A C 1
ATOM 1018 O O . THR A 1 130 ? 15.037 -8.994 -28.395 1.00 64.81 130 THR A O 1
ATOM 1021 N N . LYS A 1 131 ? 15.583 -10.995 -29.281 1.00 69.75 131 LYS A N 1
ATOM 1022 C CA . LYS A 1 131 ? 14.507 -11.756 -28.622 1.00 69.75 131 LYS A CA 1
ATOM 1023 C C . LYS A 1 131 ? 14.604 -11.692 -27.095 1.00 69.75 131 LYS A C 1
ATOM 1025 O O . LYS A 1 131 ? 13.611 -11.375 -26.446 1.00 69.75 131 LYS A O 1
ATOM 1030 N N . LEU A 1 132 ? 15.795 -11.882 -26.522 1.00 72.12 132 LEU A N 1
ATOM 1031 C CA . LEU A 1 132 ? 15.993 -11.838 -25.067 1.00 72.12 132 LEU A CA 1
ATOM 1032 C C . LEU A 1 132 ? 15.624 -10.471 -24.464 1.00 72.12 132 LEU A C 1
ATOM 1034 O O . LEU A 1 132 ? 14.882 -10.414 -23.488 1.00 72.12 132 LEU A O 1
ATOM 1038 N N . LYS A 1 133 ? 16.040 -9.368 -25.101 1.00 70.50 133 LYS A N 1
ATOM 1039 C CA . LYS A 1 133 ? 15.677 -8.006 -24.668 1.00 70.50 133 LYS A CA 1
ATOM 1040 C C . LYS A 1 133 ? 14.178 -7.733 -24.744 1.00 70.50 133 LYS A C 1
ATOM 1042 O O . LYS A 1 133 ? 13.642 -7.032 -23.888 1.00 70.50 133 LYS A O 1
ATOM 1047 N N . SER A 1 134 ? 13.502 -8.268 -25.764 1.00 71.25 134 SER A N 1
ATOM 1048 C CA . SER A 1 134 ? 12.047 -8.126 -25.905 1.00 71.25 134 SER A CA 1
ATOM 1049 C C . SER A 1 134 ? 11.288 -8.872 -24.803 1.00 71.25 134 SER A C 1
ATOM 1051 O O . SER A 1 134 ? 10.346 -8.334 -24.231 1.00 71.25 134 SER A O 1
ATOM 1053 N N . ILE A 1 135 ? 11.753 -10.068 -24.433 1.00 72.31 135 ILE A N 1
ATOM 1054 C CA . ILE A 1 135 ? 11.163 -10.873 -23.357 1.00 72.31 135 ILE A CA 1
ATOM 1055 C C . ILE A 1 135 ? 11.389 -10.193 -22.001 1.00 72.31 135 ILE A C 1
ATOM 1057 O O . ILE A 1 135 ? 10.449 -10.034 -21.225 1.00 72.31 135 ILE A O 1
ATOM 1061 N N . GLU A 1 136 ? 12.607 -9.711 -21.738 1.00 73.62 136 GLU A N 1
ATOM 1062 C CA . GLU A 1 136 ? 12.942 -8.981 -20.510 1.00 73.62 136 GLU A CA 1
ATOM 1063 C C . GLU A 1 136 ? 12.088 -7.712 -20.343 1.00 73.62 136 GLU A C 1
ATOM 1065 O O . GLU A 1 136 ? 11.573 -7.444 -19.257 1.00 73.62 136 GLU A O 1
ATOM 1070 N N . THR A 1 137 ? 11.858 -6.960 -21.426 1.00 80.19 137 THR A N 1
ATOM 1071 C CA . THR A 1 137 ? 11.009 -5.756 -21.376 1.00 80.19 137 THR A CA 1
ATOM 1072 C C . THR A 1 137 ? 9.534 -6.066 -21.136 1.00 80.19 137 THR A C 1
ATOM 1074 O O . THR A 1 137 ? 8.869 -5.278 -20.460 1.00 80.19 137 THR A O 1
ATOM 1077 N N . VAL A 1 138 ? 9.008 -7.187 -21.637 1.00 81.62 138 VAL A N 1
ATOM 1078 C CA . VAL A 1 138 ? 7.626 -7.617 -21.357 1.00 81.62 138 VAL A CA 1
ATOM 1079 C C . VAL A 1 138 ? 7.478 -8.040 -19.897 1.00 81.62 138 VAL A C 1
ATOM 1081 O O . VAL A 1 138 ? 6.631 -7.487 -19.196 1.00 81.62 138 VAL A O 1
ATOM 1084 N N . LEU A 1 139 ? 8.356 -8.917 -19.404 1.00 81.69 139 LEU A N 1
ATOM 1085 C CA . LEU A 1 139 ? 8.330 -9.385 -18.013 1.00 81.69 139 LEU A CA 1
ATOM 1086 C C . LEU A 1 139 ? 8.504 -8.234 -17.015 1.00 81.69 139 LEU A C 1
ATOM 1088 O O . LEU A 1 139 ? 7.829 -8.180 -15.986 1.00 81.69 139 LEU A O 1
ATOM 1092 N N . TYR A 1 140 ? 9.382 -7.277 -17.322 1.00 82.06 140 TYR A N 1
ATOM 1093 C CA . TYR A 1 140 ? 9.563 -6.080 -16.504 1.00 82.06 140 TYR A CA 1
ATOM 1094 C C . TYR A 1 140 ? 8.300 -5.210 -16.474 1.00 82.06 140 TYR A C 1
ATOM 1096 O O . TYR A 1 140 ? 7.879 -4.775 -15.402 1.00 82.06 140 TYR A O 1
ATOM 1104 N N . ARG A 1 141 ? 7.644 -4.998 -17.623 1.00 78.81 141 ARG A N 1
ATOM 1105 C CA . ARG A 1 141 ? 6.374 -4.254 -17.699 1.00 78.81 141 ARG A CA 1
ATOM 1106 C C . ARG A 1 141 ? 5.255 -4.940 -16.924 1.00 78.81 141 ARG A C 1
ATOM 1108 O O . ARG A 1 141 ? 4.477 -4.254 -16.271 1.00 78.81 141 ARG A O 1
ATOM 1115 N N . GLU A 1 142 ? 5.168 -6.263 -16.978 1.00 82.50 142 GLU A N 1
ATOM 1116 C CA . GLU A 1 142 ? 4.184 -7.028 -16.206 1.00 82.50 142 GLU A CA 1
ATOM 1117 C C . GLU A 1 142 ? 4.432 -6.923 -14.702 1.00 82.50 142 GLU A C 1
ATOM 1119 O O . GLU A 1 142 ? 3.504 -6.638 -13.948 1.00 82.50 142 GLU A O 1
ATOM 1124 N N . ARG A 1 143 ? 5.690 -7.036 -14.260 1.00 83.12 143 ARG A N 1
ATOM 1125 C CA . ARG A 1 143 ? 6.049 -6.817 -12.850 1.00 83.12 143 ARG A CA 1
ATOM 1126 C C . ARG A 1 143 ? 5.717 -5.399 -12.386 1.00 83.12 143 ARG A C 1
ATOM 1128 O O . ARG A 1 143 ? 5.194 -5.230 -11.289 1.00 83.12 143 ARG A O 1
ATOM 1135 N N . LEU A 1 144 ? 5.962 -4.386 -13.218 1.00 75.81 144 LEU A N 1
ATOM 1136 C CA . LEU A 1 144 ? 5.630 -2.997 -12.888 1.00 75.81 144 LEU A CA 1
ATOM 1137 C C . LEU A 1 144 ? 4.127 -2.770 -12.694 1.00 75.81 144 LEU A C 1
ATOM 1139 O O . LEU A 1 144 ? 3.753 -2.017 -11.799 1.00 75.81 144 LEU A O 1
ATOM 1143 N N . LYS A 1 145 ? 3.270 -3.438 -13.478 1.00 76.75 145 LYS A N 1
ATOM 1144 C CA . LYS A 1 145 ? 1.808 -3.354 -13.310 1.00 76.75 145 LYS A CA 1
ATOM 1145 C C . LYS A 1 145 ? 1.335 -3.860 -11.944 1.00 76.75 145 LYS A C 1
ATOM 1147 O O . LYS A 1 145 ? 0.303 -3.403 -11.474 1.00 76.75 145 LYS A O 1
ATOM 1152 N N . ASN A 1 146 ? 2.083 -4.773 -11.324 1.00 78.12 146 ASN A N 1
ATOM 1153 C CA . ASN A 1 146 ? 1.759 -5.322 -10.006 1.00 78.12 146 ASN A CA 1
ATOM 1154 C C . ASN A 1 146 ? 2.378 -4.513 -8.854 1.00 78.12 146 ASN A C 1
ATOM 1156 O O . ASN A 1 146 ? 1.878 -4.566 -7.737 1.00 78.12 146 ASN A O 1
ATOM 1160 N N . LEU A 1 147 ? 3.473 -3.786 -9.106 1.00 78.94 147 LEU A N 1
ATOM 1161 C CA . LEU A 1 147 ? 4.162 -2.975 -8.093 1.00 78.94 147 LEU A CA 1
ATOM 1162 C C . LEU A 1 147 ? 3.589 -1.561 -7.961 1.00 78.94 147 LEU A C 1
ATOM 1164 O O . LEU A 1 147 ? 3.744 -0.936 -6.915 1.00 78.94 147 LEU A O 1
ATOM 1168 N N . VAL A 1 148 ? 2.964 -1.040 -9.018 1.00 78.69 148 VAL A N 1
ATOM 1169 C CA . VAL A 1 148 ? 2.339 0.284 -9.012 1.00 78.69 148 VAL A CA 1
ATOM 1170 C C . VAL A 1 148 ? 0.832 0.106 -8.824 1.00 78.69 148 VAL A C 1
ATOM 1172 O O . VAL A 1 148 ? 0.193 -0.475 -9.705 1.00 78.69 148 VAL A O 1
ATOM 1175 N N . PRO A 1 149 ? 0.247 0.601 -7.716 1.00 77.94 149 PRO A N 1
ATOM 1176 C CA . PRO A 1 149 ? -1.195 0.558 -7.508 1.00 77.94 149 PRO A CA 1
ATOM 1177 C C . PRO A 1 149 ? -1.927 1.203 -8.684 1.00 77.94 149 PRO A C 1
ATOM 1179 O O . PRO A 1 149 ? -1.531 2.273 -9.161 1.00 77.94 149 PRO A O 1
ATOM 1182 N N . ARG A 1 150 ? -3.002 0.570 -9.165 1.00 80.56 150 ARG A N 1
ATOM 1183 C CA . ARG A 1 150 ? -3.826 1.174 -10.217 1.00 80.56 150 ARG A CA 1
ATOM 1184 C C . ARG A 1 150 ? -4.557 2.383 -9.650 1.00 80.56 150 ARG A C 1
ATOM 1186 O O . ARG A 1 150 ? -4.917 2.418 -8.477 1.00 80.56 150 ARG A O 1
ATOM 1193 N N . GLN A 1 151 ? -4.847 3.354 -10.510 1.00 84.94 151 GLN A N 1
ATOM 1194 C CA . GLN A 1 151 ? -5.597 4.549 -10.117 1.00 84.94 151 GLN A CA 1
ATOM 1195 C C . GLN A 1 151 ? -6.960 4.205 -9.492 1.00 84.94 151 GLN A C 1
ATOM 1197 O O . GLN A 1 151 ? -7.379 4.859 -8.542 1.00 84.94 151 GLN A O 1
ATOM 1202 N N . THR A 1 152 ? -7.623 3.157 -9.988 1.00 86.25 152 THR A N 1
ATOM 1203 C CA . THR A 1 152 ? -8.875 2.629 -9.425 1.00 86.25 152 THR A CA 1
ATOM 1204 C C . THR A 1 152 ? -8.704 2.144 -7.993 1.00 86.25 152 THR A C 1
ATOM 1206 O O . THR A 1 152 ? -9.557 2.399 -7.151 1.00 86.25 152 THR A O 1
ATOM 1209 N N . ASP A 1 153 ? -7.587 1.480 -7.708 1.00 86.81 153 ASP A N 1
ATOM 1210 C CA . ASP A 1 153 ? -7.309 0.887 -6.402 1.00 86.81 153 ASP A CA 1
ATOM 1211 C C . ASP A 1 153 ? -7.041 2.004 -5.380 1.00 86.81 153 ASP A C 1
ATOM 1213 O O . ASP A 1 153 ? -7.567 1.970 -4.270 1.00 86.81 153 ASP A O 1
ATOM 1217 N N . LEU A 1 154 ? -6.332 3.062 -5.797 1.00 89.38 154 LEU A N 1
ATOM 1218 C CA . LEU A 1 154 ? -6.142 4.277 -4.996 1.00 89.38 154 LEU A CA 1
ATOM 1219 C C . LEU A 1 154 ? -7.470 4.987 -4.697 1.00 89.38 154 LEU A C 1
ATOM 1221 O O . LEU A 1 154 ? -7.696 5.424 -3.572 1.00 89.38 154 LEU A O 1
ATOM 1225 N N . GLN A 1 155 ? -8.360 5.095 -5.686 1.00 92.62 155 GLN A N 1
ATOM 1226 C CA . GLN A 1 155 ? -9.683 5.698 -5.495 1.00 92.62 155 GLN A CA 1
ATOM 1227 C C . GLN A 1 155 ? -10.550 4.876 -4.537 1.00 92.62 155 GLN A C 1
ATOM 1229 O O . GLN A 1 155 ? -11.185 5.442 -3.649 1.00 92.62 155 GLN A O 1
ATOM 1234 N N . LEU A 1 156 ? -10.556 3.548 -4.677 1.00 94.50 156 LEU A N 1
ATOM 1235 C CA . LEU A 1 156 ? -11.279 2.656 -3.769 1.00 94.50 156 LEU A CA 1
ATOM 1236 C C . LEU A 1 156 ? -10.755 2.763 -2.337 1.00 94.50 156 LEU A C 1
ATOM 1238 O O . LEU A 1 156 ? -11.553 2.824 -1.403 1.00 94.50 156 LEU A O 1
ATOM 1242 N N . GLN A 1 157 ? -9.437 2.852 -2.166 1.00 92.69 157 GLN A N 1
ATOM 1243 C CA . GLN A 1 157 ? -8.826 3.051 -0.858 1.00 92.69 157 GLN A CA 1
ATOM 1244 C C . GLN A 1 157 ? -9.261 4.382 -0.231 1.00 92.69 157 GLN A C 1
ATOM 1246 O O . GLN A 1 157 ? -9.730 4.392 0.901 1.00 92.69 157 GLN A O 1
ATOM 1251 N N . GLN A 1 158 ? -9.220 5.485 -0.985 1.00 94.31 158 GLN A N 1
ATOM 1252 C CA . GLN A 1 158 ? -9.687 6.793 -0.504 1.00 94.31 158 GLN A CA 1
ATOM 1253 C C . GLN A 1 158 ? -11.160 6.776 -0.081 1.00 94.31 158 GLN A C 1
ATOM 1255 O O . GLN A 1 158 ? -11.530 7.387 0.923 1.00 94.31 158 GLN A O 1
ATOM 1260 N N . ILE A 1 159 ? -12.006 6.078 -0.843 1.00 95.56 159 ILE A N 1
ATOM 1261 C CA . ILE A 1 159 ? -13.419 5.903 -0.503 1.00 95.56 159 ILE A CA 1
ATOM 1262 C C . ILE A 1 159 ? -13.538 5.111 0.805 1.00 95.56 159 ILE A C 1
ATOM 1264 O O . ILE A 1 159 ? -14.231 5.563 1.716 1.00 95.56 159 ILE A O 1
ATOM 1268 N N . SER A 1 160 ? -12.836 3.981 0.923 1.00 96.00 160 SER A N 1
ATOM 1269 C CA . SER A 1 160 ? -12.831 3.141 2.127 1.00 96.00 160 SER A CA 1
ATOM 1270 C C . SER A 1 160 ? -12.395 3.925 3.367 1.00 96.00 160 SER A C 1
ATOM 127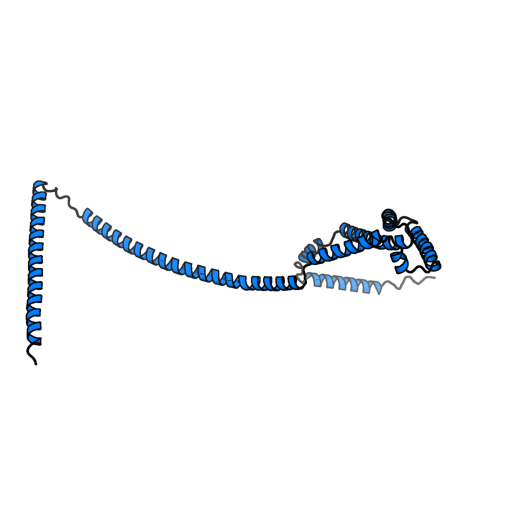2 O O . SER A 1 160 ? -13.122 3.951 4.361 1.00 96.00 160 SER A O 1
ATOM 1274 N N . ASP A 1 161 ? -11.271 4.638 3.282 1.00 95.38 161 ASP A N 1
ATOM 1275 C CA . ASP A 1 161 ? -10.726 5.446 4.376 1.00 95.38 161 ASP A CA 1
ATOM 1276 C C . ASP A 1 161 ? -11.731 6.516 4.820 1.00 95.38 161 ASP A C 1
ATOM 1278 O O . ASP A 1 161 ? -11.974 6.716 6.010 1.00 95.38 161 ASP A O 1
ATOM 1282 N N . HIS A 1 162 ? -12.381 7.182 3.865 1.00 96.00 162 HIS A N 1
ATOM 1283 C CA . HIS A 1 162 ? -13.385 8.197 4.158 1.00 96.00 162 HIS A CA 1
ATOM 1284 C C . HIS A 1 162 ? -14.619 7.617 4.872 1.00 96.00 162 HIS A C 1
ATOM 1286 O O . HIS A 1 162 ? -15.153 8.254 5.786 1.00 96.00 162 HIS A O 1
ATOM 1292 N N . PHE A 1 163 ? -15.072 6.417 4.498 1.00 95.75 163 PHE A N 1
ATOM 1293 C CA . PHE A 1 163 ? -16.163 5.735 5.201 1.00 95.75 163 PHE A CA 1
ATOM 1294 C C . PHE A 1 163 ? -15.757 5.288 6.605 1.00 95.75 163 PHE A C 1
ATOM 1296 O O . PHE A 1 163 ? -16.540 5.458 7.540 1.00 95.75 163 PHE A O 1
ATOM 1303 N N . GLU A 1 164 ? -14.543 4.771 6.778 1.00 94.06 164 GLU A N 1
ATOM 1304 C CA . GLU A 1 164 ? -14.029 4.364 8.086 1.00 94.06 164 GLU A CA 1
ATOM 1305 C C . GLU A 1 164 ? -13.877 5.566 9.032 1.00 94.06 164 GLU A C 1
ATOM 1307 O O . GLU A 1 164 ? -14.301 5.523 10.188 1.00 94.06 164 GLU A O 1
ATOM 1312 N N . ILE A 1 165 ? -13.343 6.684 8.531 1.00 95.81 165 ILE A N 1
ATOM 1313 C CA . ILE A 1 165 ? -13.216 7.932 9.295 1.00 95.81 165 ILE A CA 1
ATOM 1314 C C . ILE A 1 165 ? -14.595 8.460 9.706 1.00 95.81 165 ILE A C 1
ATOM 1316 O O . ILE A 1 165 ? -14.764 8.906 10.841 1.00 95.81 165 ILE A O 1
ATOM 1320 N N . LYS A 1 166 ? -15.594 8.402 8.815 1.00 95.44 166 LYS A N 1
ATOM 1321 C CA . LYS A 1 166 ? -16.957 8.864 9.120 1.00 95.44 166 LYS A CA 1
ATOM 1322 C C . LYS A 1 166 ? -17.724 7.937 10.060 1.00 95.44 166 LYS A C 1
ATOM 1324 O O . LYS A 1 166 ? -18.552 8.428 10.826 1.00 95.44 166 LYS A O 1
ATOM 1329 N N . SER A 1 167 ? -17.484 6.629 10.015 1.00 93.62 167 SER A N 1
ATOM 1330 C CA . SER A 1 167 ? -18.214 5.661 10.840 1.00 93.62 167 SER A CA 1
ATOM 1331 C C . SER A 1 167 ? -17.701 5.595 12.282 1.00 93.62 167 SER A C 1
ATOM 1333 O O . SER A 1 167 ? -18.513 5.456 13.197 1.00 93.62 167 SER A O 1
ATOM 1335 N N . LYS A 1 168 ? -16.394 5.789 12.512 1.00 95.94 168 LYS A N 1
ATOM 1336 C CA . LYS A 1 168 ? -15.764 5.825 13.850 1.00 95.94 168 LYS A CA 1
ATOM 1337 C C . LYS A 1 168 ? -16.497 6.695 14.887 1.00 95.94 168 LYS A C 1
ATOM 1339 O O . LYS A 1 168 ? -16.911 6.151 15.908 1.00 95.94 168 LYS A O 1
ATOM 1344 N N . PRO A 1 169 ? -16.752 8.001 14.659 1.00 95.62 169 PRO A N 1
ATOM 1345 C CA . PRO A 1 169 ? -17.422 8.839 15.657 1.00 95.62 169 PRO A CA 1
ATOM 1346 C C . PRO A 1 169 ? -18.870 8.407 15.927 1.00 95.62 169 PRO A C 1
ATOM 1348 O O . PRO A 1 169 ? -19.387 8.616 17.025 1.00 95.62 169 PRO A O 1
ATOM 1351 N N . VAL A 1 170 ? -19.535 7.800 14.939 1.00 95.50 170 VAL A N 1
ATOM 1352 C CA . VAL A 1 170 ? -20.892 7.266 15.102 1.00 95.50 170 VAL A CA 1
ATOM 1353 C C . VAL A 1 170 ? -20.863 6.022 15.988 1.00 95.50 170 VAL A C 1
ATOM 1355 O O . VAL A 1 170 ? -21.631 5.952 16.947 1.00 95.50 170 VAL A O 1
ATOM 1358 N N . ALA A 1 171 ? -19.949 5.087 15.724 1.00 95.69 171 ALA A N 1
ATOM 1359 C CA . ALA A 1 171 ? -19.747 3.902 16.554 1.00 95.69 171 ALA A CA 1
ATOM 1360 C C . ALA A 1 171 ? -19.390 4.281 18.002 1.00 95.69 171 ALA A C 1
ATOM 1362 O O . ALA A 1 171 ? -19.996 3.765 18.941 1.00 95.69 171 ALA A O 1
ATOM 1363 N N . ASP A 1 172 ? -18.501 5.261 18.186 1.00 96.38 172 ASP A N 1
ATOM 1364 C CA . ASP A 1 172 ? -18.122 5.770 19.506 1.00 96.38 172 ASP A CA 1
ATOM 1365 C C . ASP A 1 172 ? -19.309 6.394 20.247 1.00 96.38 172 ASP A C 1
ATOM 1367 O O . ASP A 1 172 ? -19.478 6.187 21.452 1.00 96.38 172 ASP A O 1
ATOM 1371 N N . LYS A 1 173 ? -20.157 7.158 19.547 1.00 96.88 173 LYS A N 1
ATOM 1372 C CA . LYS A 1 173 ? -21.368 7.741 20.140 1.00 96.88 173 LYS A CA 1
ATOM 1373 C C . LYS A 1 173 ? -22.336 6.650 20.593 1.00 96.88 173 LYS A C 1
ATOM 1375 O O . LYS A 1 173 ? -22.875 6.750 21.694 1.00 96.88 173 LYS A O 1
ATOM 1380 N N . ILE A 1 174 ? -22.528 5.615 19.778 1.00 96.94 174 ILE A N 1
ATOM 1381 C CA . ILE A 1 174 ? -23.385 4.470 20.111 1.00 96.94 174 ILE A CA 1
ATOM 1382 C C . ILE A 1 174 ? -22.833 3.730 21.335 1.00 96.94 174 ILE A C 1
ATOM 1384 O O . ILE A 1 174 ? -23.577 3.494 22.287 1.00 96.94 174 ILE A O 1
ATOM 1388 N N . ALA A 1 175 ? -21.529 3.441 21.365 1.00 97.44 175 ALA A N 1
ATOM 1389 C CA . ALA A 1 175 ? -20.884 2.778 22.498 1.00 97.44 175 ALA A CA 1
ATOM 1390 C C . ALA A 1 175 ? -21.051 3.577 23.801 1.00 97.44 175 ALA A C 1
ATOM 1392 O O . ALA A 1 175 ? -21.403 3.015 24.838 1.00 97.44 175 ALA A O 1
ATOM 1393 N N . ARG A 1 176 ? -20.874 4.904 23.748 1.00 97.06 176 ARG A N 1
ATOM 1394 C CA . ARG A 1 176 ? -21.064 5.790 24.910 1.00 97.06 176 ARG A CA 1
ATOM 1395 C C . ARG A 1 176 ? -22.501 5.783 25.424 1.00 97.06 176 ARG A C 1
ATOM 1397 O O . ARG A 1 176 ? -22.695 5.743 26.636 1.00 97.06 176 ARG A O 1
ATOM 1404 N N . ILE A 1 177 ? -23.489 5.827 24.529 1.00 97.44 177 ILE A N 1
ATOM 1405 C CA . ILE A 1 177 ? -24.910 5.771 24.907 1.00 97.44 177 ILE A CA 1
ATOM 1406 C C . ILE A 1 177 ? -25.206 4.441 25.597 1.00 97.44 177 ILE A C 1
ATOM 1408 O O . ILE A 1 177 ? -25.760 4.442 26.693 1.00 97.44 177 ILE A O 1
ATOM 1412 N N . HIS A 1 178 ? -24.754 3.330 25.015 1.00 96.94 178 HIS A N 1
ATOM 1413 C CA . HIS A 1 178 ? -24.997 2.006 25.574 1.00 96.94 178 HIS A CA 1
ATOM 1414 C C . HIS A 1 178 ? -24.373 1.834 26.967 1.00 96.94 178 HIS A C 1
ATOM 1416 O O . HIS A 1 178 ? -25.032 1.357 27.888 1.00 96.94 178 HIS A O 1
ATOM 1422 N N . ILE A 1 179 ? -23.131 2.294 27.159 1.00 96.88 179 ILE A N 1
ATOM 1423 C CA . ILE A 1 179 ? -22.466 2.273 28.472 1.00 96.88 179 ILE A CA 1
ATOM 1424 C C . ILE A 1 179 ? -23.230 3.140 29.481 1.00 96.88 179 ILE A C 1
ATOM 1426 O O . ILE A 1 179 ? -23.453 2.717 30.614 1.00 96.88 179 ILE A O 1
ATOM 1430 N N . ALA A 1 180 ? -23.655 4.343 29.086 1.00 97.06 180 ALA A N 1
ATOM 1431 C CA . ALA A 1 180 ? -24.398 5.236 29.970 1.00 97.06 180 ALA A CA 1
ATOM 1432 C C . ALA A 1 180 ? -25.765 4.654 30.374 1.00 97.06 180 ALA A C 1
ATOM 1434 O O . ALA A 1 180 ? -26.188 4.815 31.519 1.00 97.06 180 ALA A O 1
ATOM 1435 N N . GLU A 1 181 ? -26.453 3.969 29.461 1.00 96.19 181 GLU A N 1
ATOM 1436 C CA . GLU A 1 181 ? -27.698 3.250 29.747 1.00 96.19 181 GLU A CA 1
ATOM 1437 C C . GLU A 1 181 ? -27.462 2.094 30.720 1.00 96.19 181 GLU A C 1
ATOM 1439 O O . GLU A 1 181 ? -28.147 2.010 31.740 1.00 96.19 181 GLU A O 1
ATOM 1444 N N . GLN A 1 182 ? -26.449 1.259 30.473 1.00 95.12 182 GLN A N 1
ATOM 1445 C CA . GLN A 1 182 ? -26.086 0.159 31.371 1.00 95.12 182 GLN A CA 1
ATOM 1446 C C . GLN A 1 182 ? -25.751 0.658 32.782 1.00 95.12 182 GLN A C 1
ATOM 1448 O O . GLN A 1 182 ? -26.252 0.112 33.763 1.00 95.12 182 GLN A O 1
ATOM 1453 N N . GLN A 1 183 ? -24.971 1.734 32.895 1.00 96.00 183 G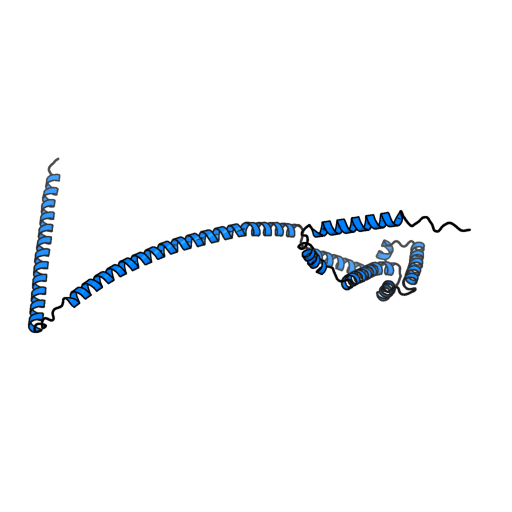LN A N 1
ATOM 1454 C CA . GLN A 1 183 ? -24.635 2.339 34.186 1.00 96.00 183 GLN A CA 1
ATOM 1455 C C . GLN A 1 183 ? -25.867 2.886 34.915 1.00 96.00 183 GLN A C 1
ATOM 1457 O O . GLN A 1 183 ? -25.941 2.799 36.139 1.00 96.00 183 GLN A O 1
ATOM 1462 N N . LYS A 1 184 ? -26.846 3.450 34.194 1.00 96.44 184 LYS A N 1
ATOM 1463 C CA . LYS A 1 184 ? -28.108 3.903 34.800 1.00 96.44 184 LYS A CA 1
ATOM 1464 C C . LYS A 1 184 ? -28.906 2.732 35.364 1.00 96.44 184 LYS A C 1
ATOM 1466 O O . LYS A 1 184 ? -29.356 2.817 36.503 1.00 96.44 184 LYS A O 1
ATOM 1471 N N . PHE A 1 185 ? -29.051 1.649 34.601 1.00 94.12 185 PHE A N 1
ATOM 1472 C CA . PHE A 1 185 ? -29.749 0.453 35.077 1.00 94.12 185 PHE A CA 1
ATOM 1473 C C . PHE A 1 185 ? -29.054 -0.174 36.292 1.00 94.12 185 PHE A C 1
ATOM 1475 O O . PHE A 1 185 ? -29.730 -0.498 37.266 1.00 94.12 185 PHE A O 1
ATOM 1482 N N . GLN A 1 186 ? -27.720 -0.269 36.275 1.00 94.75 186 GLN A N 1
ATOM 1483 C CA . GLN A 1 186 ? -26.937 -0.765 37.414 1.00 94.75 186 GLN A CA 1
ATOM 1484 C C . GLN A 1 186 ? -27.140 0.095 38.663 1.00 94.75 186 GLN A C 1
ATOM 1486 O O . GLN A 1 186 ? -27.461 -0.443 39.716 1.00 94.75 186 GLN A O 1
ATOM 1491 N N . LYS A 1 187 ? -27.052 1.427 38.546 1.00 96.75 187 LYS A N 1
ATOM 1492 C CA . LYS A 1 187 ? -27.268 2.335 39.685 1.00 96.75 187 LYS A CA 1
ATOM 1493 C C . LYS A 1 187 ? -28.651 2.183 40.310 1.00 96.75 187 LYS A C 1
ATOM 1495 O O . LYS A 1 187 ? -28.756 2.136 41.529 1.00 96.75 187 LYS A O 1
ATOM 1500 N N . ILE A 1 188 ? -29.699 2.080 39.490 1.00 95.94 188 ILE A N 1
ATOM 1501 C CA . ILE A 1 188 ? -31.071 1.891 39.985 1.00 95.94 188 ILE A CA 1
ATOM 1502 C C . ILE A 1 188 ? -31.186 0.562 40.743 1.00 95.94 188 ILE A C 1
ATOM 1504 O O . ILE A 1 188 ? -31.810 0.501 41.801 1.00 95.94 188 ILE A O 1
ATOM 1508 N N . GLN A 1 189 ? -30.573 -0.500 40.221 1.00 94.62 189 GLN A N 1
ATOM 1509 C CA . GLN A 1 189 ? -30.575 -1.806 40.871 1.00 94.62 189 GLN A CA 1
ATOM 1510 C C . GLN A 1 189 ? -29.795 -1.788 42.194 1.00 94.62 189 GLN A C 1
ATOM 1512 O O . GLN A 1 189 ? -30.285 -2.290 43.205 1.00 94.62 189 GLN A O 1
ATOM 1517 N N . GLU A 1 190 ? -28.603 -1.193 42.205 1.00 95.38 190 GLU A N 1
ATOM 1518 C CA . GLU A 1 190 ? -27.774 -1.039 43.404 1.00 95.38 190 GLU A CA 1
ATOM 1519 C C . GLU A 1 190 ? -28.487 -0.222 44.487 1.00 95.38 190 GLU A C 1
ATOM 1521 O O . GLU A 1 190 ? -28.455 -0.597 45.658 1.00 95.38 190 GLU A O 1
ATOM 1526 N N . GLU A 1 191 ? -29.183 0.852 44.106 1.00 95.38 191 GLU A N 1
ATOM 1527 C CA . GLU A 1 191 ? -29.947 1.695 45.028 1.00 95.38 191 GLU A CA 1
ATOM 1528 C C . GLU A 1 191 ? -31.121 0.935 45.663 1.00 95.38 191 GLU A C 1
ATOM 1530 O O . GLU A 1 191 ? -31.329 1.026 46.875 1.00 95.38 191 GLU A O 1
ATOM 1535 N N . GLN A 1 192 ? -31.840 0.113 44.890 1.00 94.62 192 GLN A N 1
ATOM 1536 C CA . GLN A 1 192 ? -32.891 -0.763 45.426 1.00 94.62 192 GLN A CA 1
ATOM 1537 C C . GLN A 1 192 ? -32.325 -1.782 46.425 1.00 94.62 192 GLN A C 1
ATOM 1539 O O . GLN A 1 192 ? -32.855 -1.931 47.529 1.00 94.62 192 GLN A O 1
ATOM 1544 N N . ILE A 1 193 ? -31.211 -2.436 46.078 1.00 96.31 193 ILE A N 1
ATOM 1545 C CA . ILE A 1 193 ? -30.538 -3.403 46.960 1.00 96.31 193 ILE A CA 1
ATOM 1546 C C . ILE A 1 193 ? -30.069 -2.721 48.254 1.00 96.31 193 ILE A C 1
ATOM 1548 O O . ILE A 1 193 ? -30.254 -3.267 49.348 1.00 96.31 193 ILE A O 1
ATOM 1552 N N . ALA A 1 194 ? -29.486 -1.524 48.153 1.00 95.69 194 ALA A N 1
ATOM 1553 C CA . ALA A 1 194 ? -29.039 -0.746 49.304 1.00 95.69 194 ALA A CA 1
ATOM 1554 C C . ALA A 1 194 ? -30.215 -0.367 50.214 1.00 95.69 194 ALA A C 1
ATOM 1556 O O . ALA A 1 194 ? -30.139 -0.564 51.431 1.00 95.69 194 ALA A O 1
ATOM 1557 N N . GLN A 1 195 ? -31.325 0.090 49.630 1.00 96.00 195 GLN A N 1
ATOM 1558 C CA . GLN A 1 195 ? -32.522 0.469 50.374 1.00 96.00 195 GLN A CA 1
ATOM 1559 C C . GLN A 1 195 ? -33.131 -0.723 51.128 1.00 96.00 195 GLN A C 1
ATOM 1561 O O . GLN A 1 195 ? -33.503 -0.598 52.299 1.00 96.00 195 GLN A O 1
ATOM 1566 N N . ASP A 1 196 ? -33.228 -1.890 50.494 1.00 95.00 196 ASP A N 1
ATOM 1567 C CA . ASP A 1 196 ? -33.789 -3.082 51.134 1.00 95.00 196 ASP A CA 1
ATOM 1568 C C . ASP A 1 196 ? -32.870 -3.634 52.232 1.00 95.00 196 ASP A C 1
ATOM 1570 O O . ASP A 1 196 ? -33.340 -4.037 53.304 1.00 95.00 196 ASP A O 1
ATOM 1574 N N . THR A 1 197 ? -31.554 -3.552 52.026 1.00 94.88 197 THR A N 1
ATOM 1575 C CA . THR A 1 197 ? -30.553 -3.886 53.049 1.00 94.88 197 THR A CA 1
ATOM 1576 C C . THR A 1 197 ? -30.661 -2.951 54.256 1.00 94.88 197 THR A C 1
ATOM 1578 O O . THR A 1 197 ? -30.611 -3.399 55.406 1.00 94.88 197 THR A O 1
ATOM 1581 N N . GLU A 1 198 ? -30.862 -1.652 54.029 1.00 94.50 198 GLU A N 1
ATOM 1582 C CA . GLU A 1 198 ? -31.048 -0.675 55.101 1.00 94.50 198 GLU A CA 1
ATOM 1583 C C . GLU A 1 198 ? -32.335 -0.929 55.898 1.00 94.50 198 GLU A C 1
ATOM 1585 O O . GLU A 1 198 ? -32.286 -0.982 57.132 1.00 94.50 198 GLU A O 1
ATOM 1590 N N . LYS A 1 199 ? -33.467 -1.189 55.226 1.00 95.38 199 LYS A N 1
ATOM 1591 C CA . LYS A 1 199 ? -34.729 -1.576 55.890 1.00 95.38 199 LYS A CA 1
ATOM 1592 C C . LYS A 1 199 ? -34.535 -2.802 56.785 1.00 95.38 199 LYS A C 1
ATOM 1594 O O . LYS A 1 199 ? -34.978 -2.802 57.939 1.00 95.38 199 LYS A O 1
ATOM 1599 N N . HIS A 1 200 ? -33.845 -3.828 56.282 1.00 94.00 200 HIS A N 1
ATOM 1600 C CA . HIS A 1 200 ? -33.538 -5.033 57.053 1.00 94.00 200 HIS A CA 1
ATOM 1601 C C . HIS A 1 200 ? -32.683 -4.717 58.292 1.00 94.00 200 HIS A C 1
ATOM 1603 O O . HIS A 1 200 ? -33.001 -5.149 59.406 1.00 94.00 200 HIS A O 1
ATOM 1609 N N . ASN A 1 201 ? -31.639 -3.900 58.130 1.00 94.75 201 ASN A N 1
ATOM 1610 C CA . ASN A 1 201 ? -30.758 -3.487 59.222 1.00 94.75 201 ASN A CA 1
ATOM 1611 C C . ASN A 1 201 ? -31.494 -2.683 60.301 1.00 94.75 201 ASN A C 1
ATOM 1613 O O . ASN A 1 201 ? -31.269 -2.912 61.492 1.00 94.75 201 ASN A O 1
ATOM 1617 N N . ILE A 1 202 ? -32.402 -1.780 59.917 1.00 94.62 202 ILE A N 1
ATOM 1618 C CA . ILE A 1 202 ? -33.248 -1.029 60.858 1.00 94.62 202 ILE A CA 1
ATOM 1619 C C . ILE A 1 202 ? -34.138 -1.989 61.656 1.00 94.62 202 ILE A C 1
ATOM 1621 O O . ILE A 1 202 ? -34.219 -1.873 62.881 1.00 94.62 202 ILE A O 1
ATOM 1625 N N . GLY A 1 203 ? -34.763 -2.965 60.991 1.00 93.25 203 GLY A N 1
ATOM 1626 C CA . GLY A 1 203 ? -35.559 -4.001 61.654 1.00 93.25 203 GLY A CA 1
ATOM 1627 C C . GLY A 1 203 ? -34.749 -4.780 62.694 1.00 93.25 203 GLY A C 1
ATOM 1628 O O . GLY A 1 203 ? -35.182 -4.924 63.840 1.00 93.25 203 GLY A O 1
ATOM 1629 N N . ARG A 1 204 ? -33.529 -5.195 62.336 1.00 93.06 204 ARG A N 1
ATOM 1630 C CA . ARG A 1 204 ? -32.612 -5.898 63.245 1.00 93.06 204 ARG A CA 1
ATOM 1631 C C . ARG A 1 204 ? -32.178 -5.031 64.430 1.00 93.06 204 ARG A C 1
ATOM 1633 O O . ARG A 1 204 ? -32.162 -5.516 65.558 1.00 93.06 204 ARG A O 1
ATOM 1640 N N . ARG A 1 205 ? -31.875 -3.745 64.211 1.00 93.50 205 ARG A N 1
ATOM 1641 C CA . ARG A 1 205 ? -31.539 -2.796 65.293 1.00 93.50 205 ARG A CA 1
ATOM 1642 C C . ARG A 1 205 ? -32.688 -2.657 66.292 1.00 93.50 205 ARG A C 1
ATOM 1644 O O . ARG A 1 205 ? -32.441 -2.736 67.491 1.00 93.50 205 ARG A O 1
ATOM 1651 N N . ARG A 1 206 ? -33.933 -2.542 65.812 1.00 94.44 206 ARG A N 1
ATOM 1652 C CA . ARG A 1 206 ? -35.130 -2.479 66.673 1.00 94.44 206 ARG A CA 1
ATOM 1653 C C . ARG A 1 206 ? -35.308 -3.752 67.499 1.00 94.44 206 ARG A C 1
ATOM 1655 O O . ARG A 1 206 ? -35.556 -3.670 68.697 1.00 94.44 206 ARG A O 1
ATOM 1662 N N . GLN A 1 207 ? -35.151 -4.925 66.882 1.00 91.19 207 GLN A N 1
ATOM 1663 C CA . GLN A 1 207 ? -35.207 -6.202 67.604 1.00 91.19 207 GLN A CA 1
ATOM 1664 C C . GLN A 1 207 ? -34.116 -6.291 68.678 1.00 91.19 207 GLN A C 1
ATOM 1666 O O . GLN A 1 207 ? -34.408 -6.657 69.816 1.00 91.19 207 GLN A O 1
ATOM 1671 N N . ASN A 1 208 ? -32.882 -5.907 68.344 1.00 94.00 208 ASN A N 1
ATOM 1672 C CA . ASN A 1 208 ? -31.765 -5.896 69.287 1.00 94.00 208 ASN A CA 1
ATOM 1673 C C . ASN A 1 208 ? -32.013 -4.936 70.461 1.00 94.00 208 ASN A C 1
ATOM 1675 O O . ASN A 1 208 ? -31.719 -5.286 71.601 1.00 94.00 208 ASN A O 1
ATOM 1679 N N . GLU A 1 209 ? -32.585 -3.757 70.207 1.00 93.12 209 GLU A N 1
ATOM 1680 C CA . GLU A 1 209 ? -32.932 -2.787 71.250 1.00 93.12 209 GLU A CA 1
ATOM 1681 C C . GLU A 1 209 ? -34.009 -3.333 72.199 1.00 93.12 209 GLU A C 1
ATOM 1683 O O . GLU A 1 209 ? -33.872 -3.229 73.419 1.00 93.12 209 GLU A O 1
ATOM 1688 N N . ILE A 1 210 ? -35.054 -3.971 71.659 1.00 92.44 210 ILE A N 1
ATOM 1689 C CA . ILE A 1 210 ? -36.097 -4.628 72.461 1.00 92.44 210 ILE A CA 1
ATOM 1690 C C . ILE A 1 210 ? -35.484 -5.742 73.316 1.00 92.44 210 ILE A C 1
ATOM 1692 O O . ILE A 1 210 ? -35.762 -5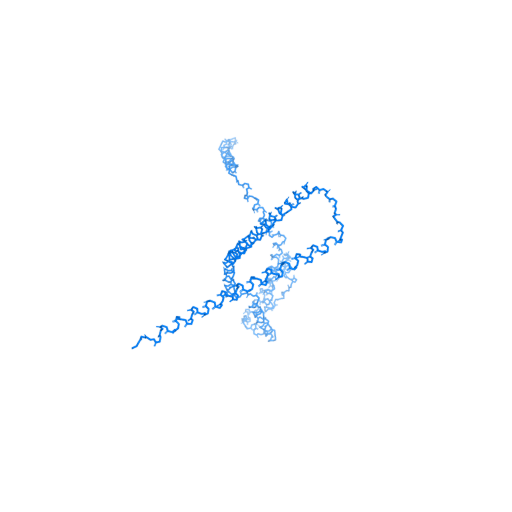.816 74.511 1.00 92.44 210 ILE A O 1
ATOM 1696 N N . MET A 1 211 ? -34.612 -6.574 72.740 1.00 90.69 211 MET A N 1
ATOM 1697 C CA . MET A 1 211 ? -33.915 -7.632 73.477 1.00 90.69 211 MET A CA 1
ATOM 1698 C C . MET A 1 211 ? -33.026 -7.077 74.594 1.00 90.69 211 MET A C 1
ATOM 1700 O O . MET A 1 211 ? -33.049 -7.619 75.697 1.00 90.69 211 MET A O 1
ATOM 1704 N N . ALA A 1 212 ? -32.293 -5.989 74.346 1.00 89.50 212 ALA A N 1
ATOM 1705 C CA . ALA A 1 212 ? -31.474 -5.325 75.359 1.00 89.50 212 ALA A CA 1
ATOM 1706 C C . ALA A 1 212 ? -32.331 -4.739 76.494 1.00 89.50 212 ALA A C 1
ATOM 1708 O O . ALA A 1 212 ? -32.002 -4.920 77.665 1.00 89.50 212 ALA A O 1
ATOM 1709 N N . LYS A 1 213 ? -33.471 -4.112 76.166 1.00 89.88 213 LYS A N 1
ATOM 1710 C CA . LYS A 1 213 ? -34.447 -3.617 77.154 1.00 89.88 213 LYS A CA 1
ATOM 1711 C C . LYS A 1 213 ? -35.039 -4.750 77.992 1.00 89.88 213 LYS A C 1
ATOM 1713 O O . LYS A 1 213 ? -35.132 -4.610 79.207 1.00 89.88 213 LYS A O 1
ATOM 1718 N N . ILE A 1 214 ? -35.394 -5.876 77.365 1.00 86.25 214 ILE A N 1
ATOM 1719 C CA . ILE A 1 214 ? -35.872 -7.070 78.075 1.00 86.25 214 ILE A CA 1
ATOM 1720 C C . ILE A 1 214 ? -34.786 -7.573 79.023 1.00 86.25 214 ILE A C 1
ATOM 1722 O O . ILE A 1 214 ? -35.070 -7.730 80.202 1.00 86.25 214 ILE A O 1
ATOM 1726 N N . GLN A 1 215 ? -33.555 -7.778 78.537 1.00 82.31 215 GLN A N 1
ATOM 1727 C CA . GLN A 1 215 ? -32.428 -8.263 79.345 1.00 82.31 215 GLN A CA 1
ATOM 1728 C C . GLN A 1 215 ? -32.125 -7.349 80.537 1.00 82.31 215 GLN A C 1
ATOM 1730 O O . GLN A 1 215 ? -31.925 -7.852 81.639 1.00 82.31 215 GLN A O 1
ATOM 1735 N N . ALA A 1 216 ? -32.148 -6.028 80.342 1.00 83.31 216 ALA A N 1
ATOM 1736 C CA . ALA A 1 216 ? -31.930 -5.054 81.410 1.00 83.31 216 ALA A CA 1
ATOM 1737 C C . ALA A 1 216 ? -33.061 -5.044 82.458 1.00 83.31 216 ALA A C 1
ATOM 1739 O O . ALA A 1 216 ? -32.808 -4.766 83.627 1.00 83.31 216 ALA A O 1
ATOM 1740 N N . ALA A 1 217 ? -34.294 -5.368 82.057 1.00 77.19 217 ALA A N 1
ATOM 1741 C CA . ALA A 1 217 ? -35.454 -5.460 82.944 1.00 77.19 217 ALA A CA 1
ATOM 1742 C C . ALA A 1 217 ? -35.642 -6.852 83.586 1.00 77.19 217 ALA A C 1
ATOM 1744 O O . ALA A 1 217 ? -36.558 -7.031 84.393 1.00 77.19 217 ALA A O 1
ATOM 1745 N N . VAL A 1 218 ? -34.806 -7.851 83.256 1.00 71.06 218 VAL A N 1
ATOM 1746 C CA . VAL A 1 218 ? -34.854 -9.169 83.907 1.00 71.06 218 VAL A CA 1
ATOM 1747 C C . VAL A 1 218 ? -34.362 -9.039 85.348 1.00 71.06 218 VAL A C 1
ATOM 1749 O O . VAL A 1 218 ? -33.166 -9.071 85.631 1.00 71.06 218 VAL A O 1
ATOM 1752 N N . ILE A 1 219 ? -35.302 -8.965 86.287 1.00 62.31 219 ILE A N 1
ATOM 1753 C CA . ILE A 1 219 ? -35.033 -9.230 87.701 1.00 62.31 219 ILE A CA 1
ATOM 1754 C C . ILE A 1 219 ? -34.673 -10.718 87.820 1.00 62.31 219 ILE A C 1
ATOM 1756 O O . ILE A 1 219 ? -35.404 -11.577 87.319 1.00 62.31 219 ILE A O 1
ATOM 1760 N N . GLN A 1 220 ? -33.544 -11.042 88.459 1.00 59.88 220 GLN A N 1
ATOM 1761 C CA . GLN A 1 220 ? -33.130 -12.426 88.715 1.00 59.88 220 GLN A CA 1
ATOM 1762 C C . GLN A 1 220 ? -34.095 -13.099 89.704 1.00 59.88 220 GLN A C 1
ATOM 1764 O O . GLN A 1 220 ? -33.846 -13.158 90.905 1.00 59.88 220 GLN A O 1
ATOM 1769 N N . VAL A 1 221 ? -35.217 -13.613 89.204 1.00 60.38 221 VAL A N 1
ATOM 1770 C CA . VAL A 1 221 ? -36.093 -14.510 89.963 1.00 60.38 221 VAL A CA 1
ATOM 1771 C C . VAL A 1 221 ? -35.464 -15.911 89.931 1.00 60.38 221 VAL A C 1
ATOM 1773 O O . VAL A 1 221 ? -35.157 -16.403 88.837 1.00 60.38 221 VAL A O 1
ATOM 1776 N N . PRO A 1 222 ? -35.250 -16.580 91.083 1.00 62.88 222 PRO A N 1
ATOM 1777 C CA . PRO A 1 222 ? -34.710 -17.936 91.118 1.00 62.88 222 PRO A CA 1
ATOM 1778 C C . PRO A 1 222 ? -35.549 -18.866 90.237 1.00 62.88 222 PRO A C 1
ATOM 1780 O O . PRO A 1 222 ? -36.772 -18.930 90.377 1.00 62.88 222 PRO A O 1
ATOM 1783 N N . LYS A 1 223 ? -34.909 -19.578 89.299 1.00 60.94 223 LYS A N 1
ATOM 1784 C CA . LYS A 1 223 ? -35.618 -20.481 88.380 1.00 60.94 223 LYS A CA 1
ATOM 1785 C C . LYS A 1 223 ? -36.377 -21.546 89.193 1.00 60.94 223 LYS A C 1
ATOM 1787 O O . LYS A 1 223 ? -35.740 -22.251 89.978 1.00 60.94 223 LYS A O 1
ATOM 1792 N N . PRO A 1 224 ? -37.700 -21.705 89.004 1.00 63.50 224 PRO A N 1
ATOM 1793 C CA . PRO A 1 224 ? -38.479 -22.692 89.739 1.00 63.50 224 PRO A CA 1
ATOM 1794 C C . PRO A 1 224 ? -38.028 -24.129 89.404 1.00 63.50 224 PRO A C 1
ATOM 1796 O O . PRO A 1 224 ? -37.531 -24.390 88.302 1.00 63.50 224 PRO A O 1
ATOM 1799 N N . PRO A 1 225 ? -38.193 -25.086 90.335 1.00 65.19 225 PRO A N 1
ATOM 1800 C CA . PRO A 1 225 ? -37.696 -26.450 90.182 1.00 65.19 225 PRO A CA 1
ATOM 1801 C C . PRO A 1 225 ? -38.284 -27.150 88.946 1.00 65.19 225 PRO A C 1
ATOM 1803 O O . PRO A 1 225 ? -39.495 -27.147 88.718 1.00 65.19 225 PRO A O 1
ATOM 1806 N N . ARG A 1 226 ? -37.415 -27.815 88.166 1.00 65.25 226 ARG A N 1
ATOM 1807 C CA . ARG A 1 226 ? -37.712 -28.438 86.853 1.00 65.25 226 ARG A CA 1
ATOM 1808 C C . ARG A 1 226 ? -38.966 -29.326 86.819 1.00 65.25 226 ARG A C 1
ATOM 1810 O O . ARG A 1 226 ? -39.622 -29.395 85.785 1.00 65.25 226 ARG A O 1
ATOM 1817 N N . LYS A 1 227 ? -39.337 -29.960 87.938 1.00 65.38 227 LYS A N 1
ATOM 1818 C CA . LYS A 1 227 ? -40.535 -30.816 88.043 1.00 65.38 227 LYS A CA 1
ATOM 1819 C C . LYS A 1 227 ? -41.849 -30.048 87.817 1.00 65.38 227 LYS A C 1
ATOM 1821 O O . LYS A 1 227 ? -42.791 -30.615 87.272 1.00 65.38 227 LYS A O 1
ATOM 1826 N N . HIS A 1 228 ? -41.906 -28.763 88.182 1.00 63.34 228 HIS A N 1
ATOM 1827 C CA . HIS A 1 228 ? -43.069 -27.904 87.922 1.00 63.34 228 HIS A CA 1
ATOM 1828 C C . HIS A 1 228 ? -43.142 -27.432 86.463 1.00 63.34 228 HIS A C 1
ATOM 1830 O O . HIS A 1 228 ? -44.235 -27.241 85.935 1.00 63.34 228 HIS A O 1
ATOM 1836 N N . ILE A 1 229 ? -41.992 -27.291 85.796 1.00 65.44 229 ILE A N 1
ATOM 1837 C CA . ILE A 1 229 ? -41.905 -26.817 84.408 1.00 65.44 229 ILE A CA 1
ATOM 1838 C C . ILE A 1 229 ? -42.499 -27.852 83.443 1.00 65.44 229 ILE A C 1
ATOM 1840 O O . ILE A 1 229 ? -43.293 -27.489 82.582 1.00 65.44 229 ILE A O 1
ATOM 1844 N N . VAL A 1 230 ? -42.177 -29.138 83.621 1.00 72.94 230 VAL A N 1
ATOM 1845 C CA . VAL A 1 230 ? -42.685 -30.222 82.756 1.00 72.94 230 VAL A CA 1
ATOM 1846 C C . VAL A 1 230 ? -44.215 -30.313 82.822 1.00 72.94 230 VAL A C 1
ATOM 1848 O O . VAL A 1 230 ? -44.875 -30.260 81.787 1.00 72.94 230 VAL A O 1
ATOM 1851 N N . LYS A 1 231 ? -44.791 -30.305 84.033 1.00 75.88 231 LYS A N 1
ATOM 1852 C CA . LYS A 1 231 ? -46.253 -30.333 84.229 1.00 75.88 231 LYS A CA 1
ATOM 1853 C C . LYS A 1 231 ? -46.960 -29.112 83.630 1.00 75.88 231 LYS A C 1
ATOM 1855 O O . LYS A 1 231 ? -48.042 -29.238 83.062 1.00 75.88 231 LYS A O 1
ATOM 1860 N N . ALA A 1 232 ? -46.356 -27.926 83.731 1.00 74.06 232 ALA A N 1
ATOM 1861 C CA . ALA A 1 232 ? -46.919 -26.707 83.150 1.00 74.06 232 ALA A CA 1
ATOM 1862 C C . ALA A 1 232 ? -46.885 -26.717 81.609 1.00 74.06 232 ALA A C 1
ATOM 1864 O O . ALA A 1 232 ? -47.823 -26.236 80.970 1.00 74.06 232 ALA A O 1
ATOM 1865 N N . ILE A 1 233 ? -45.835 -27.285 81.005 1.00 80.19 233 ILE A N 1
ATOM 1866 C CA . ILE A 1 233 ? -45.722 -27.443 79.547 1.00 80.19 233 ILE A CA 1
ATOM 1867 C C . ILE A 1 233 ? -46.791 -28.411 79.029 1.00 80.19 233 ILE A C 1
ATOM 1869 O O . ILE A 1 233 ? -47.481 -28.090 78.059 1.00 80.19 233 ILE A O 1
ATOM 1873 N N . GLU A 1 234 ? -46.978 -29.549 79.698 1.00 81.19 234 GLU A N 1
ATOM 1874 C CA . GLU A 1 234 ? -48.003 -30.537 79.344 1.00 81.19 234 GLU A CA 1
ATOM 1875 C C . GLU A 1 234 ? -49.419 -29.953 79.451 1.00 81.19 234 GLU A C 1
ATOM 1877 O O . GLU A 1 234 ? -50.210 -30.073 78.512 1.00 81.19 234 GLU A O 1
ATOM 1882 N N . ALA A 1 235 ? -49.722 -29.228 80.534 1.00 81.25 235 ALA A N 1
ATOM 1883 C CA . ALA A 1 235 ? -51.013 -28.559 80.709 1.00 81.25 235 ALA A CA 1
ATOM 1884 C C . ALA A 1 235 ? -51.276 -27.497 79.626 1.00 81.25 235 ALA A C 1
ATOM 1886 O O . ALA A 1 235 ? -52.387 -27.394 79.100 1.00 81.25 235 ALA A O 1
ATOM 1887 N N . LYS A 1 236 ? -50.249 -26.730 79.235 1.00 84.69 236 LYS A N 1
ATOM 1888 C CA . LYS A 1 236 ? -50.359 -25.732 78.160 1.00 84.69 236 LYS A CA 1
ATOM 1889 C C . LYS A 1 236 ? -50.585 -26.387 76.796 1.00 84.69 236 LYS A C 1
ATOM 1891 O O . LYS A 1 236 ? -51.399 -25.893 76.015 1.00 84.69 236 LYS A O 1
ATOM 1896 N N . ALA A 1 237 ? -49.902 -27.496 76.514 1.00 85.81 237 ALA A N 1
ATOM 1897 C CA . ALA A 1 237 ? -50.108 -28.270 75.292 1.00 85.81 237 ALA A CA 1
ATOM 1898 C C . ALA A 1 237 ? -51.531 -28.846 75.226 1.00 85.81 237 ALA A C 1
ATOM 1900 O O . ALA A 1 237 ? -52.179 -28.769 74.182 1.00 85.81 237 ALA A O 1
ATOM 1901 N N . PHE A 1 238 ? -52.045 -29.352 76.348 1.00 84.69 238 PHE A N 1
ATOM 1902 C CA . PHE A 1 238 ? -53.414 -29.851 76.449 1.00 84.69 238 PHE A CA 1
ATOM 1903 C C . PHE A 1 238 ? -54.459 -28.750 76.209 1.00 84.69 238 PHE A C 1
ATOM 1905 O O . PHE A 1 238 ? -55.375 -28.929 75.408 1.00 84.69 238 PHE A O 1
ATOM 1912 N N . LEU A 1 239 ? -54.292 -27.576 76.827 1.00 85.75 239 LEU A N 1
ATOM 1913 C CA . LEU A 1 239 ? -55.185 -26.430 76.610 1.00 85.75 239 LEU A CA 1
ATOM 1914 C C . LEU A 1 239 ? -55.173 -25.942 75.158 1.00 85.75 239 LEU A C 1
ATOM 1916 O O . LEU A 1 239 ? -56.222 -25.578 74.627 1.00 85.75 239 LEU A O 1
ATOM 1920 N N . LYS A 1 240 ? -54.006 -25.956 74.501 1.00 87.25 240 LYS A N 1
ATOM 1921 C CA . LYS A 1 240 ? -53.896 -25.590 73.084 1.00 87.25 240 LYS A CA 1
ATOM 1922 C C . LYS A 1 240 ? -54.664 -26.572 72.200 1.00 87.25 240 LYS A C 1
ATOM 1924 O O . LYS A 1 240 ? -55.468 -26.130 71.390 1.00 87.25 240 LYS A O 1
ATOM 1929 N N . LYS A 1 241 ? -54.500 -27.879 72.433 1.00 90.12 241 LYS A N 1
ATOM 1930 C CA . LYS A 1 241 ? -55.260 -28.924 71.728 1.00 90.12 241 LYS A CA 1
ATOM 1931 C C . LYS A 1 241 ? -56.767 -28.784 71.940 1.00 90.12 241 LYS A C 1
ATOM 1933 O O . LYS A 1 241 ? -57.528 -28.943 70.995 1.00 90.12 241 LYS A O 1
ATOM 1938 N N . LYS A 1 242 ? -57.207 -28.443 73.157 1.00 89.62 242 LYS A N 1
ATOM 1939 C CA . LYS A 1 242 ? -58.628 -28.196 73.444 1.00 89.62 242 LYS A CA 1
ATOM 1940 C C . LYS A 1 242 ? -59.166 -26.993 72.662 1.00 89.62 242 LYS A C 1
ATOM 1942 O O . LYS A 1 242 ? -60.244 -27.084 72.089 1.00 89.62 242 LYS A O 1
ATOM 1947 N N . ARG A 1 243 ? -58.407 -25.894 72.600 1.00 90.50 243 ARG A N 1
ATOM 1948 C CA . ARG A 1 243 ? -58.788 -24.707 71.821 1.00 90.50 243 ARG A CA 1
ATOM 1949 C C . ARG A 1 243 ? -58.826 -24.997 70.319 1.00 90.50 243 ARG A C 1
ATOM 1951 O O . ARG A 1 243 ? -59.797 -24.638 69.672 1.00 90.50 243 ARG A O 1
ATOM 1958 N N . GLU A 1 244 ? -57.818 -25.688 69.788 1.00 90.12 244 GLU A N 1
ATOM 1959 C CA . GLU A 1 244 ? -57.778 -26.121 68.382 1.00 90.12 244 GLU A CA 1
ATOM 1960 C C . GLU A 1 244 ? -58.980 -27.024 68.040 1.00 90.12 244 GLU A C 1
ATOM 1962 O O . GLU A 1 244 ? -59.613 -26.852 67.000 1.00 90.12 244 GLU A O 1
ATOM 1967 N N . ALA A 1 245 ? -59.365 -27.932 68.944 1.00 89.62 245 ALA A N 1
ATOM 1968 C CA . ALA A 1 245 ? -60.574 -28.739 68.785 1.00 89.62 245 ALA A CA 1
ATOM 1969 C C . ALA A 1 245 ? -61.855 -27.880 68.801 1.00 89.62 245 ALA A C 1
ATOM 1971 O O . ALA A 1 245 ? -62.713 -28.030 67.940 1.00 89.62 245 ALA A O 1
ATOM 1972 N N . GLU A 1 246 ? -61.997 -26.942 69.740 1.00 91.62 246 GLU A N 1
ATOM 1973 C CA . GLU A 1 246 ? -63.161 -26.043 69.779 1.00 91.62 246 GLU A CA 1
ATOM 1974 C C . GLU A 1 246 ? -63.267 -25.158 68.529 1.00 91.62 246 GLU A C 1
ATOM 1976 O O . GLU A 1 246 ? -64.369 -24.928 68.029 1.00 91.62 246 GLU A O 1
ATOM 1981 N N . ASP A 1 247 ? -62.143 -24.658 68.019 1.00 92.69 247 ASP A N 1
ATOM 1982 C CA . ASP A 1 247 ? -62.124 -23.796 66.840 1.00 92.69 247 ASP A CA 1
ATOM 1983 C C . ASP A 1 247 ? -62.434 -24.585 65.560 1.00 92.69 247 ASP A C 1
ATOM 1985 O O . ASP A 1 247 ? -63.254 -24.130 64.763 1.00 92.69 247 ASP A O 1
ATOM 1989 N N . THR A 1 248 ? -61.922 -25.814 65.420 1.00 92.31 248 THR A N 1
ATOM 1990 C CA . THR A 1 248 ? -62.316 -26.715 64.318 1.00 92.31 248 THR A CA 1
ATOM 1991 C C . THR A 1 248 ? -63.807 -27.061 64.363 1.00 92.31 248 THR A C 1
ATOM 1993 O O . THR A 1 248 ? -64.476 -26.984 63.335 1.00 92.31 248 THR A O 1
ATOM 1996 N N . TYR A 1 249 ? -64.387 -27.333 65.540 1.00 91.44 249 TYR A N 1
ATOM 1997 C CA . TYR A 1 249 ? -65.840 -27.528 65.662 1.00 91.44 249 TYR A CA 1
ATOM 1998 C C . TYR A 1 249 ? -66.644 -26.283 65.257 1.00 91.44 249 TYR A C 1
ATOM 2000 O O . TYR A 1 249 ? -67.696 -26.405 64.624 1.00 91.44 249 TYR A O 1
ATOM 2008 N N . LYS A 1 250 ? -66.171 -25.073 65.589 1.00 93.31 250 LYS A N 1
ATOM 2009 C CA . LYS A 1 250 ? -66.822 -23.824 65.153 1.00 93.31 250 LYS A CA 1
ATOM 2010 C C . LYS A 1 250 ? -66.732 -23.634 63.641 1.00 93.31 250 LYS A C 1
ATOM 2012 O O . LYS A 1 250 ? -67.703 -23.164 63.050 1.00 93.31 250 LYS A O 1
ATOM 2017 N N . GLU A 1 251 ? -65.600 -23.963 63.025 1.00 92.00 251 GLU A N 1
ATOM 2018 C CA . GLU A 1 251 ? -65.424 -23.904 61.570 1.00 92.00 251 GLU A CA 1
ATOM 2019 C C . GLU A 1 251 ? -66.343 -24.894 60.852 1.00 92.00 251 GLU A C 1
ATOM 2021 O O . GLU A 1 251 ? -67.054 -24.487 59.933 1.00 92.00 251 GLU A O 1
ATOM 2026 N N . ILE A 1 252 ? -66.423 -26.140 61.333 1.00 91.56 252 ILE A N 1
ATOM 2027 C CA . ILE A 1 252 ? -67.343 -27.157 60.800 1.00 91.56 252 ILE A CA 1
ATOM 2028 C C . ILE A 1 252 ? -68.791 -26.669 60.905 1.00 91.56 252 ILE A C 1
ATOM 2030 O O . ILE A 1 252 ? -69.511 -26.655 59.911 1.00 91.56 252 ILE A O 1
ATOM 2034 N N . LYS A 1 253 ? -69.208 -26.161 62.070 1.00 91.06 253 LYS A N 1
ATOM 2035 C CA . LYS A 1 253 ? -70.572 -25.643 62.261 1.00 91.06 253 LYS A CA 1
ATOM 2036 C C . LYS A 1 253 ? -70.888 -24.456 61.344 1.00 91.06 253 LYS A C 1
ATOM 2038 O O . LYS A 1 253 ? -71.997 -24.343 60.824 1.00 91.06 253 LYS A O 1
ATOM 2043 N N . LYS A 1 254 ? -69.929 -23.544 61.142 1.00 90.50 254 LYS A N 1
ATOM 2044 C CA . LYS A 1 254 ? -70.079 -22.429 60.190 1.00 90.50 254 LYS A CA 1
ATOM 2045 C C . LYS A 1 254 ? -70.228 -22.940 58.757 1.00 90.50 254 LYS A C 1
ATOM 2047 O O . LYS A 1 254 ? -71.072 -22.425 58.027 1.00 90.50 254 LYS A O 1
ATOM 2052 N N . PHE A 1 255 ? -69.440 -23.942 58.377 1.00 89.44 255 PHE A N 1
ATOM 2053 C CA . PHE A 1 255 ? -69.510 -24.573 57.064 1.00 89.44 255 PHE A CA 1
ATOM 2054 C C . PHE A 1 255 ? -70.868 -25.252 56.828 1.00 89.44 255 PHE A C 1
ATOM 2056 O O . PHE A 1 255 ? -71.518 -24.977 55.822 1.00 89.44 255 PHE A O 1
ATOM 2063 N N . GLU A 1 256 ? -71.354 -26.052 57.779 1.00 86.12 256 GLU A N 1
ATOM 2064 C CA . GLU A 1 256 ? -72.665 -26.714 57.694 1.00 86.12 256 GLU A CA 1
ATOM 2065 C C . GLU A 1 256 ? -73.818 -25.710 57.567 1.00 86.12 256 GLU A C 1
ATOM 2067 O O . GLU A 1 256 ? -74.690 -25.875 56.714 1.00 86.12 256 GLU A O 1
ATOM 2072 N N . ASN A 1 257 ? -73.793 -24.619 58.340 1.00 84.62 257 ASN A N 1
ATOM 2073 C CA . ASN A 1 257 ? -74.789 -23.550 58.228 1.00 84.62 257 ASN A CA 1
ATOM 2074 C C . ASN A 1 257 ? -74.754 -22.857 56.854 1.00 84.62 257 ASN A C 1
ATOM 2076 O O . ASN A 1 257 ? -75.807 -22.543 56.296 1.00 84.62 257 ASN A O 1
ATOM 2080 N N . SER A 1 258 ? -73.560 -22.640 56.287 1.00 81.38 258 SER A N 1
ATOM 2081 C CA . SER A 1 258 ? -73.404 -22.095 54.931 1.00 81.38 258 SER A CA 1
ATOM 2082 C C . SER A 1 258 ? -73.939 -23.054 53.862 1.00 81.38 258 SER A C 1
ATOM 2084 O O . SER A 1 258 ? -74.504 -22.608 52.864 1.00 81.38 258 SER A O 1
ATOM 2086 N N . MET A 1 259 ? -73.789 -24.364 54.061 1.00 76.88 259 MET A N 1
ATOM 2087 C CA . MET A 1 259 ? -74.315 -25.388 53.155 1.00 76.88 259 MET A CA 1
ATOM 2088 C C . MET A 1 259 ? -75.841 -25.518 53.254 1.00 76.88 259 MET A C 1
ATOM 2090 O O . MET A 1 259 ? -76.517 -25.607 52.230 1.00 76.88 259 MET A O 1
ATOM 2094 N N . ALA A 1 260 ? -76.404 -25.461 54.464 1.00 70.12 260 ALA A N 1
ATOM 2095 C CA . ALA A 1 260 ? -77.849 -25.497 54.682 1.00 70.12 260 ALA A CA 1
ATOM 2096 C C . ALA A 1 260 ? -78.555 -24.250 54.115 1.00 70.12 260 ALA A C 1
ATOM 2098 O O . ALA A 1 260 ? -79.604 -24.380 53.487 1.00 70.12 260 ALA A O 1
ATOM 2099 N N . GLY A 1 261 ? -77.960 -23.057 54.250 1.00 61.50 261 GLY A N 1
ATOM 2100 C CA . GLY A 1 261 ? -78.476 -21.829 53.627 1.00 61.50 261 GLY A CA 1
ATOM 2101 C C . GLY A 1 261 ? -78.529 -21.903 52.094 1.00 61.50 261 GLY A C 1
ATOM 2102 O O . GLY A 1 261 ? -79.507 -21.470 51.485 1.00 61.50 261 GLY A O 1
ATOM 2103 N N . ASN A 1 262 ? -77.534 -22.540 51.467 1.00 58.62 262 ASN A N 1
ATOM 2104 C CA . ASN A 1 262 ? -77.503 -22.744 50.016 1.00 58.62 262 ASN A CA 1
ATOM 2105 C C . ASN A 1 262 ? -78.514 -23.799 49.525 1.00 58.62 262 ASN A C 1
ATOM 2107 O O . ASN A 1 262 ? -79.009 -23.688 48.405 1.00 58.62 262 ASN A O 1
ATOM 2111 N N . ALA A 1 263 ? -78.893 -24.781 50.351 1.00 55.22 263 ALA A N 1
ATOM 2112 C CA . ALA A 1 263 ? -79.925 -25.761 49.994 1.00 55.22 263 ALA A CA 1
ATOM 2113 C C . ALA A 1 263 ? -81.342 -25.149 49.920 1.00 55.22 263 ALA A C 1
ATOM 2115 O O . ALA A 1 263 ? -82.159 -25.587 49.108 1.00 55.22 263 ALA A O 1
ATOM 2116 N N . PHE A 1 264 ? -81.634 -24.106 50.709 1.00 52.56 264 PHE A N 1
ATOM 2117 C CA . PHE A 1 264 ? -82.902 -23.365 50.619 1.00 52.56 264 PHE A CA 1
ATOM 2118 C C . PHE A 1 264 ? -82.944 -22.398 49.423 1.00 52.56 264 PHE A C 1
ATOM 2120 O O . PHE A 1 264 ? -84.007 -22.235 48.825 1.00 52.56 264 PHE A O 1
ATOM 2127 N N . ALA A 1 265 ? -81.804 -21.825 49.014 1.00 52.28 265 ALA A N 1
ATOM 2128 C CA . ALA A 1 265 ? -81.713 -20.942 47.844 1.00 52.28 265 ALA A CA 1
ATOM 2129 C C . ALA A 1 265 ? -81.845 -21.684 46.497 1.00 52.28 265 ALA A C 1
ATOM 2131 O O . ALA A 1 265 ? -82.346 -21.120 45.527 1.00 52.28 265 ALA A O 1
ATOM 2132 N N . VAL A 1 266 ? -81.447 -22.960 46.430 1.00 52.19 266 VAL A N 1
ATOM 2133 C CA . VAL A 1 266 ? -81.647 -23.799 45.230 1.00 52.19 266 VAL A CA 1
ATOM 2134 C C . VAL A 1 266 ? -83.112 -24.238 45.082 1.00 52.19 266 VAL A C 1
ATOM 2136 O O . VAL A 1 266 ? -83.583 -24.450 43.967 1.00 52.19 266 VAL A O 1
ATOM 2139 N N . ARG A 1 267 ? -83.877 -24.325 46.180 1.00 49.47 267 ARG A N 1
ATOM 2140 C CA . ARG A 1 267 ? -85.280 -24.773 46.139 1.00 49.47 267 ARG A CA 1
ATOM 2141 C C . ARG A 1 267 ? -86.265 -23.680 45.703 1.00 49.47 267 ARG A C 1
ATOM 2143 O O . ARG A 1 267 ? -87.309 -24.023 45.161 1.00 49.47 267 ARG A O 1
ATOM 2150 N N . SER A 1 268 ? -85.934 -22.395 45.871 1.00 51.97 268 SER A N 1
ATOM 2151 C CA . SER A 1 268 ? -86.779 -21.268 45.434 1.00 51.97 268 SER A CA 1
ATOM 2152 C C . SER A 1 268 ? -86.622 -20.886 43.955 1.00 51.97 268 SER A C 1
ATOM 2154 O O . SER A 1 268 ? -87.421 -20.104 43.456 1.00 51.97 268 SER A O 1
ATOM 2156 N N . GLN A 1 269 ? -85.646 -21.451 43.233 1.00 52.44 269 GLN A N 1
ATOM 2157 C CA . GLN A 1 269 ? -85.470 -21.227 41.786 1.00 52.44 269 GLN A CA 1
ATOM 2158 C C . GLN A 1 269 ? -86.163 -22.287 40.906 1.00 52.44 269 GLN A C 1
ATOM 2160 O O . GLN A 1 269 ? -86.117 -22.195 39.684 1.00 52.44 269 GLN A O 1
ATOM 2165 N N . VAL A 1 270 ? -86.810 -23.297 41.506 1.00 51.12 270 VAL A N 1
ATOM 2166 C CA . VAL A 1 270 ? -87.505 -24.384 40.778 1.00 51.12 270 VAL A CA 1
ATOM 2167 C C . VAL A 1 270 ? -89.037 -24.236 40.817 1.00 51.12 270 VAL A C 1
ATOM 2169 O O . VAL A 1 270 ? -89.744 -24.973 40.139 1.00 51.12 270 VAL A O 1
ATOM 2172 N N . THR A 1 271 ? -89.575 -23.256 41.548 1.00 50.16 271 THR A N 1
ATOM 2173 C CA . THR A 1 271 ? -91.026 -23.017 41.666 1.00 50.16 271 THR A CA 1
ATOM 2174 C C . THR A 1 271 ? -91.427 -21.609 41.232 1.00 50.16 271 THR A C 1
ATOM 2176 O O . THR A 1 271 ? -92.133 -20.924 41.963 1.00 50.16 271 THR A O 1
ATOM 2179 N N . ASP A 1 272 ? -90.968 -21.174 40.062 1.00 45.00 272 ASP A N 1
ATOM 2180 C CA . ASP A 1 272 ? -91.643 -20.103 39.324 1.00 45.00 272 ASP A CA 1
ATOM 2181 C C . ASP A 1 272 ? -91.523 -20.405 37.821 1.00 45.00 272 ASP A C 1
ATOM 2183 O O . ASP A 1 272 ? -90.487 -20.183 37.187 1.00 45.00 272 ASP A O 1
ATOM 2187 N N . ARG A 1 273 ? -92.553 -21.068 37.290 1.00 42.38 273 ARG A N 1
ATOM 2188 C CA . ARG A 1 273 ? -92.766 -21.361 35.871 1.00 42.38 273 ARG A CA 1
ATOM 2189 C C . ARG A 1 273 ? -94.257 -21.361 35.588 1.00 42.38 273 ARG A C 1
ATOM 2191 O O . ARG A 1 273 ? -94.990 -21.955 36.409 1.00 42.38 273 ARG A O 1
#

Organism: NCBI:txid372326

pLDDT: mean 78.43, std 16.04, range [42.25, 97.44]

Secondary structure (DSSP, 8-state):
----SSSSSSHHHHHHHHHHHHHHHHHHHHHSS--HHHHHHHHHHHTTS--HHHHHHHHHHHHHHHHHHHHHHHHHHT----HHHHHHHHTT-TTHHHHHHHHHHHHHHHHHHTT--HHHHHHTS-HHHHHHHHHHHHHHHHHHHHHSPPHHHHHHHHHHHHHHHHHHHHHHHHHHHHHHHHHHHHHHHHHHHHHHHHHHHHHHHHHHHHHHHHHHH---PPPPPHHHHHHHHHHHHHHHHHHHHHHHHHHHHHHHHHHHHHHHHHHTTSS--

Sequence (273 aa):
MTDSLGLLTRKGRFLLHVLIHSYMRFFALIADEGLLPLCNKASELAKSEPDRSTRKKRVANAKLNNFTRLEPTLRLLGVQFNENVAQDIMTGQHGAATKLLYELYVALGKKQKAKLTRVAMEAMRPAATTKLKSIETVLYRERLKNLVPRQTDLQLQQISDHFEIKSKPVADKIARIHIAEQQKFQKIQEEQIAQDTEKHNIGRRRQNEIMAKIQAAVIQVPKPPRKHIVKAIEAKAFLKKKREAEDTYKEIKKFENSMAGNAFAVRSQVTDR

InterPro domains:
  IPR010441 CH-like domain in sperm protein [PF06294] (57-105)
  IPR036872 CH domain superfamily [G3DSA:1.10.418.10] (45-117)
  IPR052634 Sperm flagellar development and bone growth associated protein [PTHR14919] (53-257)

Foldseek 3Di:
DDDDPPPDPDPVVVVVVVVVVVVVVVVVVVVPDPPVVVVVVVVVVVVPPDPPVVVVVVVVVVLQVVLVVCCVVCVLLVHDRDPVLSVCVVVVPPCSVVVSVVSVVVSVVVCVVVVQDPVNSVVPPPPVVVVVVVVVVVVVVVVVPVVDDDPVNVVVVVVVVVVVVVVVVVVVVVVVVVVVVVVVVVVVVVVVVVVVVVVVVVVVVVVVVVVVVVVVPDDPDPDPDPVVVVVVVVVVVVVVVVVVVVVVVVVVVVVVVVVVVVVVVVVVVVPDD

Radius of gyration: 58.36 Å; chains: 1; bounding box: 140×101×138 Å